Protein AF-A0A7V9HQ40-F1 (afdb_monomer_lite)

Foldseek 3Di:
DDDDDDDDDDDDDDDDDDPPVLFVLQQVLVVQLLVCVQVLNLVSNLVQADPVLCVVAPSVRSSCLLVVLCLFQLFDGKDFDDGWADQDDDPNFRWIWTWMWTAHLAPGIDTAIDGFGDDPSGTNDDSQNSDHPRDHPDDGHHDDDDDFDDFDADPVRHTQWDDGLVPIDGDDPSCVACPHWFFDDPVVQVVCSSNVHDHRRIAGDDHVRNVPGDD

pLDDT: mean 88.1, std 14.87, range [34.19, 98.62]

Radius of gyration: 29.0 Å; chains: 1; bounding box: 65×26×122 Å

Sequence (215 aa):
MRAVPLAVLSVGAFTAGVIISGKSDERDAVARFGKAWELGDYAAMYAELTPDSAQDVGMDEFEQAYEGARRISTAQDVQVLGEARGPLEQDGDTVVGLPVTVSTMAFGPVEGEIAVPVADGGIEWRPNLVFPGLSEGQKLERTTEVAKRAPILADDRTPLAEGSAEARTTTGAGGIVTGSLAAPKPAQAKELAAAGYPEGSPTGTSGLELAFNST

Structure (mmCIF, N/CA/C/O backbone):
data_AF-A0A7V9HQ40-F1
#
_entry.id   AF-A0A7V9HQ40-F1
#
loop_
_atom_site.group_PDB
_atom_site.id
_atom_site.type_symbol
_atom_site.label_atom_id
_atom_site.label_alt_id
_atom_site.label_comp_id
_atom_site.label_asym_id
_atom_site.label_entity_id
_atom_site.label_seq_id
_atom_site.pdbx_PDB_ins_code
_atom_site.Cartn_x
_atom_site.Cartn_y
_atom_site.Cartn_z
_atom_site.occupancy
_atom_site.B_iso_or_equiv
_atom_site.auth_seq_id
_atom_site.auth_comp_id
_atom_site.auth_asym_id
_atom_site.auth_atom_id
_atom_site.pdbx_PDB_model_num
ATOM 1 N N . MET A 1 1 ? -30.041 -7.179 85.786 1.00 49.44 1 MET A N 1
ATOM 2 C CA . MET A 1 1 ? -30.926 -6.486 84.823 1.00 49.44 1 MET A CA 1
ATOM 3 C C . MET A 1 1 ? -30.600 -5.001 84.809 1.00 49.44 1 MET A C 1
ATOM 5 O O . MET A 1 1 ? -30.994 -4.339 85.756 1.00 49.44 1 MET A O 1
ATOM 9 N N . ARG A 1 2 ? -29.891 -4.500 83.785 1.00 36.38 2 ARG A N 1
ATOM 10 C CA . ARG A 1 2 ? -29.940 -3.108 83.288 1.00 36.38 2 ARG A CA 1
ATOM 11 C C . ARG A 1 2 ? -29.340 -3.036 81.869 1.00 36.38 2 ARG A C 1
ATOM 13 O O . ARG A 1 2 ? -28.247 -3.542 81.665 1.00 36.38 2 ARG A O 1
ATOM 20 N N . ALA A 1 3 ? -30.085 -2.360 80.990 1.00 34.19 3 ALA A N 1
ATOM 21 C CA . ALA A 1 3 ? -29.699 -1.617 79.781 1.00 34.19 3 ALA A CA 1
ATOM 22 C C . ALA A 1 3 ? -29.180 -2.345 78.510 1.00 34.19 3 ALA A C 1
ATOM 24 O O . ALA A 1 3 ? -28.115 -2.943 78.477 1.00 34.19 3 ALA A O 1
ATOM 25 N N . VAL A 1 4 ? -29.964 -2.157 77.442 1.00 46.81 4 VAL A N 1
ATOM 26 C CA . VAL A 1 4 ? -29.676 -2.156 75.984 1.00 46.81 4 VAL A CA 1
ATOM 27 C C . VAL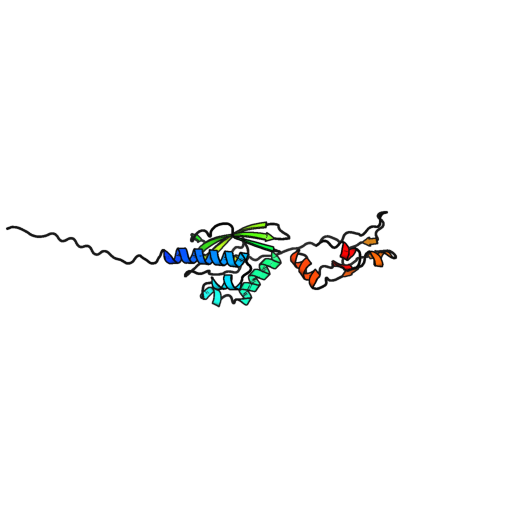 A 1 4 ? -29.577 -0.654 75.568 1.00 46.81 4 VAL A C 1
ATOM 29 O O . VAL A 1 4 ? -30.037 0.144 76.395 1.00 46.81 4 VAL A O 1
ATOM 32 N N . PRO A 1 5 ? -29.119 -0.169 74.376 1.00 54.59 5 PRO A N 1
ATOM 33 C CA . PRO A 1 5 ? -28.508 -0.767 73.159 1.00 54.59 5 PRO A CA 1
ATOM 34 C C . PRO A 1 5 ? -27.226 -0.037 72.662 1.00 54.59 5 PRO A C 1
ATOM 36 O O . PRO A 1 5 ? -26.898 1.046 73.130 1.00 54.59 5 PRO A O 1
ATOM 39 N N . LEU A 1 6 ? -26.596 -0.529 71.585 1.00 40.84 6 LEU A N 1
ATOM 40 C CA . LEU A 1 6 ? -26.234 0.359 70.467 1.00 40.84 6 LEU A CA 1
ATOM 41 C C . LEU A 1 6 ? -26.253 -0.408 69.137 1.00 40.84 6 LEU A C 1
ATOM 43 O O . LEU A 1 6 ? -25.635 -1.460 68.997 1.00 40.84 6 LEU A O 1
ATOM 47 N N . ALA A 1 7 ? -27.012 0.128 68.187 1.00 42.62 7 ALA A N 1
ATOM 48 C CA . ALA A 1 7 ? -27.096 -0.326 66.810 1.00 42.62 7 ALA A CA 1
ATOM 49 C C . ALA A 1 7 ? -25.818 0.034 66.041 1.00 42.62 7 ALA A C 1
ATOM 51 O O . ALA A 1 7 ? -25.274 1.121 66.226 1.00 42.62 7 ALA A O 1
ATOM 52 N N . VAL A 1 8 ? -25.406 -0.831 65.115 1.00 43.56 8 VAL A N 1
ATOM 53 C CA . VAL A 1 8 ? -24.535 -0.442 64.004 1.00 43.56 8 VAL A CA 1
ATOM 54 C C . VAL A 1 8 ? -25.215 -0.870 62.711 1.00 43.56 8 VAL A C 1
ATOM 56 O O . VAL A 1 8 ? -25.365 -2.052 62.411 1.00 43.56 8 VAL A O 1
ATOM 59 N N . LEU A 1 9 ? -25.680 0.148 61.989 1.00 46.91 9 LEU A N 1
ATOM 60 C CA . LEU A 1 9 ? -26.042 0.117 60.580 1.00 46.91 9 LEU A CA 1
ATOM 61 C C . LEU A 1 9 ? -24.843 -0.346 59.750 1.00 46.91 9 LEU A C 1
ATOM 63 O O . LEU A 1 9 ? -23.736 0.161 59.918 1.00 46.91 9 LEU A O 1
ATOM 67 N N . SER A 1 10 ? -25.070 -1.233 58.789 1.00 44.81 10 SER A N 1
ATOM 68 C CA . SER A 1 10 ? -24.174 -1.387 57.642 1.00 44.81 10 SER A CA 1
ATOM 69 C C . SER A 1 10 ? -25.007 -1.686 56.403 1.00 44.81 10 SER A C 1
ATOM 71 O O . SER A 1 10 ? -25.303 -2.829 56.074 1.00 44.81 10 SER A O 1
ATOM 73 N N . VAL A 1 11 ? -25.421 -0.600 55.749 1.00 48.06 11 VAL A N 1
ATOM 74 C CA . VAL A 1 11 ? -25.707 -0.561 54.314 1.00 48.06 11 VAL A CA 1
ATOM 75 C C . VAL A 1 11 ? -24.353 -0.629 53.607 1.00 48.06 11 VAL A C 1
ATOM 77 O O . VAL A 1 11 ? -23.474 0.175 53.908 1.00 48.06 11 VAL A O 1
ATOM 80 N N . GLY A 1 12 ? -24.175 -1.579 52.692 1.00 41.31 12 GLY A N 1
ATOM 81 C CA . GLY A 1 12 ? -22.968 -1.715 51.879 1.00 41.31 12 GLY A CA 1
ATOM 82 C C . GLY A 1 12 ? -23.318 -2.314 50.524 1.00 41.31 12 GLY A C 1
ATOM 83 O O . GLY A 1 12 ? -23.752 -3.458 50.443 1.00 41.31 12 GLY A O 1
ATOM 84 N N . ALA A 1 13 ? -23.195 -1.489 49.489 1.00 53.50 13 ALA A N 1
ATOM 85 C CA . ALA A 1 13 ? -23.537 -1.757 48.101 1.00 53.50 13 ALA A CA 1
ATOM 86 C C . ALA A 1 13 ? -22.712 -2.899 47.483 1.00 53.50 13 ALA A C 1
ATOM 88 O O . ALA A 1 13 ? -21.513 -3.006 47.731 1.00 53.50 13 ALA A O 1
ATOM 89 N N . PHE A 1 14 ? -23.332 -3.680 46.595 1.00 48.56 14 PHE A N 1
ATOM 90 C CA . PHE A 1 14 ? -22.613 -4.518 45.635 1.00 48.56 14 PHE A CA 1
ATOM 91 C C . PHE A 1 14 ? -23.043 -4.141 44.213 1.00 48.56 14 PHE A C 1
ATOM 93 O O . PHE A 1 14 ? -23.861 -4.801 43.583 1.00 48.56 14 PHE A O 1
ATOM 100 N N . THR A 1 15 ? -22.505 -3.025 43.728 1.00 50.00 15 THR A N 1
ATOM 101 C CA . THR A 1 15 ? -22.510 -2.646 42.309 1.00 50.00 15 THR A CA 1
ATOM 102 C C . THR A 1 15 ? -21.110 -2.165 41.951 1.00 50.00 15 THR A C 1
ATOM 104 O O . THR A 1 15 ? -20.833 -0.971 41.974 1.00 50.00 15 THR A O 1
ATOM 107 N N . ALA A 1 16 ? -20.203 -3.103 41.688 1.00 50.78 16 ALA A N 1
ATOM 108 C CA . ALA A 1 16 ? -18.936 -2.837 41.011 1.00 50.78 16 ALA A CA 1
ATOM 109 C C . ALA A 1 16 ? -18.360 -4.168 40.513 1.00 50.78 16 ALA A C 1
ATOM 111 O O . ALA A 1 16 ? -17.676 -4.871 41.250 1.00 50.78 16 ALA A O 1
ATOM 112 N N . GLY A 1 17 ? -18.682 -4.542 39.275 1.00 42.97 17 GLY A N 1
ATOM 113 C CA . GLY A 1 17 ? -18.206 -5.798 38.695 1.00 42.97 17 GLY A CA 1
ATOM 114 C C . GLY A 1 17 ? -18.338 -5.898 37.177 1.00 42.97 17 GLY A C 1
ATOM 115 O O . GLY A 1 17 ? -18.626 -6.985 36.700 1.00 42.97 17 GLY A O 1
ATOM 116 N N . VAL A 1 18 ? -18.183 -4.796 36.425 1.00 47.19 18 VAL A N 1
ATOM 117 C CA . VAL A 1 18 ? -18.265 -4.826 34.941 1.00 47.19 18 VAL A CA 1
ATOM 118 C C . VAL A 1 18 ? -17.096 -4.121 34.225 1.00 47.19 18 VAL A C 1
ATOM 120 O O . VAL A 1 18 ? -16.833 -4.410 33.069 1.00 47.19 18 VAL A O 1
ATOM 123 N N . ILE A 1 19 ? -16.287 -3.285 34.884 1.00 50.78 19 ILE A N 1
ATOM 124 C CA . ILE A 1 19 ? -15.310 -2.429 34.165 1.00 50.78 19 ILE A CA 1
ATOM 125 C C . ILE A 1 19 ? -14.015 -3.170 33.742 1.00 50.78 19 ILE A C 1
ATOM 127 O O . ILE A 1 19 ? -13.205 -2.626 33.000 1.00 50.78 19 ILE A O 1
ATOM 131 N N . ILE A 1 20 ? -13.794 -4.416 34.179 1.00 53.41 20 ILE A N 1
ATOM 132 C CA . ILE A 1 20 ? -12.556 -5.154 33.851 1.00 53.41 20 ILE A CA 1
ATOM 133 C C . ILE A 1 20 ? -12.681 -5.967 32.548 1.00 53.41 20 ILE A C 1
ATOM 135 O O . ILE A 1 20 ? -11.667 -6.135 31.882 1.00 53.41 20 ILE A O 1
ATOM 139 N N . SER A 1 21 ? -13.885 -6.416 32.156 1.00 57.56 21 SER A N 1
ATOM 140 C CA . SER A 1 21 ? -14.059 -7.261 30.955 1.00 57.56 21 SER A CA 1
ATOM 141 C C . SER A 1 21 ? -13.800 -6.491 29.661 1.00 57.56 21 SER A C 1
ATOM 143 O O . SER A 1 21 ? -12.992 -6.936 28.859 1.00 57.56 21 SER A O 1
ATOM 145 N N . GLY A 1 22 ? -14.387 -5.295 29.504 1.00 62.34 22 GLY A N 1
ATOM 146 C CA . GLY A 1 22 ? -14.216 -4.501 28.277 1.00 62.34 22 GLY A CA 1
ATOM 147 C C . GLY A 1 22 ? -12.740 -4.269 27.948 1.00 62.34 22 GLY A C 1
ATOM 148 O O . GLY A 1 22 ? -12.278 -4.635 26.876 1.00 62.34 22 GLY A O 1
ATOM 149 N N . LYS A 1 23 ? -11.949 -3.854 28.949 1.00 67.81 23 LYS A N 1
ATOM 150 C CA . LYS A 1 23 ? -10.515 -3.544 28.786 1.00 67.81 23 LYS A CA 1
ATOM 151 C C . LYS A 1 23 ? -9.652 -4.692 28.278 1.00 67.81 23 LYS A C 1
ATOM 153 O O . LYS A 1 23 ? -8.612 -4.420 27.678 1.00 67.81 23 LYS A O 1
ATOM 158 N N . SER A 1 24 ? -10.001 -5.943 28.580 1.00 76.94 24 SER A N 1
ATOM 159 C CA . SER A 1 24 ? -9.329 -7.099 27.975 1.00 76.94 24 SER A CA 1
ATOM 160 C C . SER A 1 24 ? -9.849 -7.364 26.570 1.00 76.94 24 SER A C 1
ATOM 162 O O . SER A 1 24 ? -9.047 -7.603 25.673 1.00 76.94 24 SER A O 1
ATOM 164 N N . ASP A 1 25 ? -11.158 -7.236 26.372 1.00 87.00 25 ASP A N 1
ATOM 165 C CA . ASP A 1 25 ? -11.823 -7.508 25.101 1.00 87.00 25 ASP A CA 1
ATOM 166 C C . ASP A 1 25 ? -11.333 -6.545 23.997 1.00 87.00 25 ASP A C 1
ATOM 168 O O . ASP A 1 25 ? -11.011 -6.992 22.896 1.00 87.00 25 ASP A O 1
ATOM 172 N N . GLU A 1 26 ? -11.143 -5.256 24.311 1.00 92.38 26 GLU A N 1
ATOM 173 C CA . GLU A 1 26 ? -10.600 -4.259 23.374 1.00 92.38 26 GLU A CA 1
ATOM 174 C C . GLU A 1 26 ? -9.144 -4.547 22.967 1.00 92.38 26 GLU A C 1
ATOM 176 O O . GLU A 1 26 ? -8.781 -4.440 21.793 1.00 92.38 26 GLU A O 1
ATOM 181 N N . ARG A 1 27 ? -8.283 -4.937 23.920 1.00 94.44 27 ARG A N 1
ATOM 182 C CA . ARG A 1 27 ? -6.891 -5.317 23.606 1.00 94.44 27 ARG A CA 1
ATOM 183 C C . ARG A 1 27 ? -6.852 -6.549 22.717 1.00 94.44 27 ARG A C 1
ATOM 185 O O . ARG A 1 27 ? -6.059 -6.599 21.778 1.00 94.44 27 ARG A O 1
ATOM 192 N N . ASP A 1 28 ? -7.692 -7.531 23.025 1.00 94.69 28 ASP A N 1
ATOM 193 C CA . ASP A 1 28 ? -7.760 -8.779 22.282 1.00 94.69 28 ASP A CA 1
ATOM 194 C C . ASP A 1 28 ? -8.284 -8.543 20.858 1.00 94.69 28 ASP A C 1
ATOM 196 O O . ASP A 1 28 ? -7.759 -9.145 19.921 1.00 94.69 28 ASP A O 1
ATOM 200 N N . ALA A 1 29 ? -9.255 -7.641 20.671 1.00 96.50 29 ALA A N 1
ATOM 201 C CA . ALA A 1 29 ? -9.720 -7.217 19.348 1.00 96.50 29 ALA A CA 1
ATOM 202 C C . ALA A 1 29 ? -8.589 -6.587 18.525 1.00 96.50 29 ALA A C 1
ATOM 204 O O . ALA A 1 29 ? -8.335 -7.004 17.395 1.00 96.50 29 ALA A O 1
ATOM 205 N N . VAL A 1 30 ? -7.821 -5.662 19.110 1.00 98.00 30 VAL A N 1
ATOM 206 C CA . VAL A 1 30 ? -6.675 -5.037 18.426 1.00 98.00 30 VAL A CA 1
ATOM 207 C C . VAL A 1 30 ? -5.556 -6.036 18.129 1.00 98.00 30 VAL A C 1
ATOM 209 O O . VAL A 1 30 ? -4.940 -5.974 17.064 1.00 98.00 30 VAL A O 1
ATOM 212 N N . ALA A 1 31 ? -5.314 -7.003 19.014 1.00 96.88 31 ALA A N 1
ATOM 213 C CA . ALA A 1 31 ? -4.358 -8.075 18.760 1.00 96.88 31 ALA A CA 1
ATOM 214 C C . ALA A 1 31 ? -4.796 -8.977 17.589 1.00 96.88 31 ALA A C 1
ATOM 216 O O . ALA A 1 31 ? -3.977 -9.299 16.723 1.00 96.88 31 ALA A O 1
ATOM 217 N N . ARG A 1 32 ? -6.081 -9.359 17.521 1.00 97.88 32 ARG A N 1
ATOM 218 C CA . ARG A 1 32 ? -6.635 -10.137 16.397 1.00 97.88 32 ARG A CA 1
ATOM 219 C C . ARG A 1 32 ? -6.613 -9.348 15.094 1.00 97.88 32 ARG A C 1
ATOM 221 O O . ARG A 1 32 ? -6.192 -9.895 14.078 1.00 97.88 32 ARG A O 1
ATOM 228 N N . PHE A 1 33 ? -6.964 -8.066 15.142 1.00 98.44 33 PHE A N 1
ATOM 229 C CA . PHE A 1 33 ? -6.884 -7.155 14.006 1.00 98.44 33 PHE A CA 1
ATOM 230 C C . PHE A 1 33 ? -5.462 -7.062 13.457 1.00 98.44 33 PHE A C 1
ATOM 232 O O . PHE A 1 33 ? -5.239 -7.264 12.266 1.00 98.44 33 PHE A O 1
ATOM 239 N N . GLY A 1 34 ? -4.481 -6.826 14.333 1.00 98.00 34 GLY A N 1
ATOM 240 C CA . GLY A 1 34 ? -3.075 -6.798 13.954 1.00 98.00 34 GLY A CA 1
ATOM 241 C C . GLY A 1 34 ? -2.637 -8.117 13.320 1.00 98.00 34 GLY A C 1
ATOM 242 O O . GLY A 1 34 ? -2.008 -8.111 12.265 1.00 98.00 34 GLY A O 1
ATOM 243 N N . LYS A 1 35 ? -3.029 -9.256 13.904 1.00 97.75 35 LYS A N 1
ATOM 244 C CA . LYS A 1 35 ? -2.685 -10.573 13.358 1.00 97.75 35 LYS A CA 1
ATOM 245 C C . LYS A 1 35 ? -3.310 -10.829 11.986 1.00 97.75 35 LYS A C 1
ATOM 247 O O . LYS A 1 35 ? -2.652 -11.383 11.108 1.00 97.75 35 LYS A O 1
ATOM 252 N N . ALA A 1 36 ? -4.564 -10.436 11.798 1.00 98.38 36 ALA A N 1
ATOM 253 C CA . ALA A 1 36 ? -5.235 -10.510 10.509 1.00 98.38 36 ALA A CA 1
ATOM 254 C C . ALA A 1 36 ? -4.543 -9.612 9.472 1.00 98.38 36 ALA A C 1
ATOM 256 O O . ALA A 1 36 ? -4.351 -10.031 8.331 1.00 98.38 36 ALA A O 1
ATOM 257 N N . TRP A 1 37 ? -4.068 -8.433 9.884 1.00 98.00 37 TRP A N 1
ATOM 258 C CA . TRP A 1 37 ? -3.329 -7.528 9.011 1.00 98.00 37 TRP A CA 1
ATOM 259 C C . TRP A 1 37 ? -1.989 -8.101 8.541 1.00 98.00 37 TRP A C 1
ATOM 261 O O . TRP A 1 37 ? -1.696 -8.024 7.349 1.00 98.00 37 TRP A O 1
ATOM 271 N N . GLU A 1 38 ? -1.222 -8.758 9.421 1.00 97.31 38 GLU A N 1
ATOM 272 C CA . GLU A 1 38 ? -0.001 -9.489 9.022 1.00 97.31 38 GLU A CA 1
ATOM 273 C C . GLU A 1 38 ? -0.283 -10.550 7.947 1.00 97.31 38 GLU A C 1
ATOM 275 O O . GLU A 1 38 ? 0.549 -10.822 7.086 1.00 97.31 38 GLU A O 1
ATOM 280 N N . LEU A 1 39 ? -1.461 -11.176 8.000 1.00 97.31 39 LEU A N 1
ATOM 281 C CA . LEU A 1 39 ? -1.873 -12.224 7.067 1.00 97.31 39 LEU A CA 1
ATOM 282 C C . LEU A 1 39 ? -2.518 -11.673 5.785 1.00 97.31 39 LEU A C 1
ATOM 284 O O . LEU A 1 39 ? -2.799 -12.452 4.873 1.00 97.31 39 LEU A O 1
ATOM 288 N N . GLY A 1 40 ? -2.763 -10.361 5.707 1.00 97.19 40 GLY A N 1
ATOM 289 C CA . GLY A 1 40 ? -3.533 -9.742 4.626 1.00 97.19 40 GLY A CA 1
ATOM 290 C C . GLY A 1 40 ? -5.010 -10.157 4.608 1.00 97.19 40 GLY A C 1
ATOM 291 O O . GLY A 1 40 ? -5.641 -10.115 3.555 1.00 97.19 40 GLY A O 1
ATOM 292 N N . ASP A 1 41 ? -5.561 -10.590 5.744 1.00 98.38 41 ASP A N 1
ATOM 293 C CA . ASP A 1 41 ? -6.955 -11.024 5.866 1.00 98.38 41 ASP A CA 1
ATOM 294 C C . ASP A 1 41 ? -7.857 -9.839 6.239 1.00 98.38 41 ASP A C 1
ATOM 296 O O . ASP A 1 41 ? -8.209 -9.625 7.401 1.00 98.38 41 ASP A O 1
ATOM 300 N N . TYR A 1 42 ? -8.224 -9.039 5.234 1.00 98.31 42 TYR A N 1
ATOM 301 C CA . TYR A 1 42 ? -9.060 -7.852 5.436 1.00 98.31 42 TYR A CA 1
ATOM 302 C C . TYR A 1 42 ? -10.454 -8.183 5.971 1.00 98.31 42 TYR A C 1
ATOM 304 O O . TYR A 1 42 ? -11.024 -7.378 6.702 1.00 98.31 42 TYR A O 1
ATOM 312 N N . ALA A 1 43 ? -10.995 -9.364 5.663 1.00 98.44 43 ALA A N 1
ATOM 313 C CA . ALA A 1 43 ? -12.293 -9.784 6.179 1.00 98.44 43 ALA A CA 1
ATOM 314 C C . ALA A 1 43 ? -12.223 -10.062 7.687 1.00 98.44 43 ALA A C 1
ATOM 316 O O . ALA A 1 43 ? -13.111 -9.646 8.431 1.00 98.44 43 ALA A O 1
ATOM 317 N N . ALA A 1 44 ? -11.153 -10.717 8.150 1.00 98.56 44 ALA A N 1
ATOM 318 C CA . ALA A 1 44 ? -10.914 -10.915 9.575 1.00 98.56 44 ALA A CA 1
ATOM 319 C C . ALA A 1 44 ? -10.609 -9.596 10.299 1.00 98.56 44 ALA A C 1
ATOM 321 O O . ALA A 1 44 ? -11.099 -9.400 11.404 1.00 98.56 44 ALA A O 1
ATOM 322 N N . MET A 1 45 ? -9.874 -8.666 9.678 1.00 98.62 45 MET A N 1
ATOM 323 C CA . MET A 1 45 ? -9.688 -7.319 10.239 1.00 98.62 45 MET A CA 1
ATOM 324 C C . MET A 1 45 ? -11.027 -6.588 10.399 1.00 98.62 45 MET A C 1
ATOM 326 O O . MET A 1 45 ? -11.310 -6.032 11.456 1.00 98.62 45 MET A O 1
ATOM 330 N N . TYR A 1 46 ? -11.866 -6.618 9.362 1.00 98.56 46 TYR A N 1
ATOM 331 C CA . TYR A 1 46 ? -13.170 -5.963 9.358 1.00 98.56 46 TYR A CA 1
ATOM 332 C C . TYR A 1 46 ? -14.130 -6.542 10.411 1.00 98.56 46 TYR A C 1
ATOM 334 O O . TYR A 1 46 ? -14.960 -5.829 10.968 1.00 98.56 46 TYR A O 1
ATOM 342 N N . ALA A 1 47 ? -14.000 -7.831 10.731 1.00 98.19 47 ALA A N 1
ATOM 343 C CA . ALA A 1 47 ? -14.802 -8.482 11.764 1.00 98.19 47 ALA A CA 1
ATOM 344 C C . ALA A 1 47 ? -14.501 -7.992 13.195 1.00 98.19 47 ALA A C 1
ATOM 346 O O . ALA A 1 47 ? -15.313 -8.228 14.087 1.00 98.19 47 ALA A O 1
ATOM 347 N N . GLU A 1 48 ? -13.368 -7.318 13.419 1.00 98.44 48 GLU A N 1
ATOM 348 C CA . GLU A 1 48 ? -12.994 -6.740 14.719 1.00 98.44 48 GLU A CA 1
ATOM 349 C C . GLU A 1 48 ? -13.504 -5.298 14.905 1.00 98.44 48 GLU A C 1
ATOM 351 O O . GLU A 1 48 ? -13.275 -4.686 15.953 1.00 98.44 48 GLU A O 1
ATOM 356 N N . LEU A 1 49 ? -14.179 -4.728 13.900 1.00 98.38 49 LEU A N 1
ATOM 357 C CA . LEU A 1 49 ? -14.751 -3.386 13.991 1.00 98.38 49 LEU A CA 1
ATOM 358 C C . LEU A 1 49 ? -15.998 -3.360 14.878 1.00 98.38 49 LEU A C 1
ATOM 360 O O . LEU A 1 49 ? -16.734 -4.343 14.993 1.00 98.38 49 LEU A O 1
ATOM 364 N N . THR A 1 50 ? -16.277 -2.199 15.468 1.00 97.50 50 THR A N 1
ATOM 365 C CA . THR A 1 50 ? -17.579 -1.959 16.098 1.00 97.50 50 THR A CA 1
ATOM 366 C C . THR A 1 50 ? -18.699 -1.979 15.047 1.00 97.50 50 THR A C 1
ATOM 368 O O . THR A 1 50 ? -18.456 -1.666 13.876 1.00 97.50 50 THR A O 1
ATOM 371 N N . PRO A 1 51 ? -19.950 -2.308 15.429 1.00 96.38 51 PRO A N 1
ATOM 372 C CA . PRO A 1 51 ? -21.082 -2.261 14.503 1.00 96.38 51 PRO A CA 1
ATOM 373 C C . PRO A 1 51 ? -21.272 -0.893 13.845 1.00 96.38 51 PRO A C 1
ATOM 375 O O . PRO A 1 51 ? -21.596 -0.840 12.662 1.00 96.38 51 PRO A O 1
ATOM 378 N N . ASP A 1 52 ? -21.050 0.188 14.594 1.00 96.56 52 ASP A N 1
ATOM 379 C CA . ASP A 1 52 ? -21.171 1.558 14.092 1.00 96.56 52 ASP A CA 1
ATOM 380 C C . ASP A 1 52 ? -20.073 1.851 13.061 1.00 96.56 52 ASP A C 1
ATOM 382 O O . ASP A 1 52 ? -20.369 2.291 11.952 1.00 96.56 52 ASP A O 1
ATOM 386 N N . SER A 1 53 ? -18.820 1.481 13.352 1.00 97.12 53 SER A N 1
ATOM 387 C CA . SER A 1 53 ? -17.720 1.639 12.397 1.00 97.12 53 SER A CA 1
ATOM 388 C C . SER A 1 53 ? -17.941 0.817 11.121 1.00 97.12 53 SER A C 1
ATOM 390 O O . SER A 1 53 ? -17.757 1.333 10.024 1.00 97.12 53 SER A O 1
ATOM 392 N N . ALA A 1 54 ? -18.419 -0.426 11.231 1.00 96.44 54 ALA A N 1
ATOM 393 C CA . ALA A 1 54 ? -18.752 -1.257 10.072 1.00 96.44 54 ALA A CA 1
ATOM 394 C C . ALA A 1 54 ? -19.958 -0.729 9.262 1.00 96.44 54 ALA A C 1
ATOM 396 O O . ALA A 1 54 ? -20.093 -1.027 8.075 1.00 96.44 54 ALA A O 1
ATOM 397 N N . GLN A 1 55 ? -20.860 0.043 9.872 1.00 95.62 55 GLN A N 1
ATOM 398 C CA . GLN A 1 55 ? -21.929 0.726 9.135 1.00 95.62 55 GLN A CA 1
ATOM 399 C C . GLN A 1 55 ? -21.411 1.955 8.387 1.00 95.62 55 GLN A C 1
ATOM 401 O O . GLN A 1 55 ? -21.855 2.203 7.264 1.00 95.62 55 GLN A O 1
ATOM 406 N N . ASP A 1 56 ? -20.481 2.691 8.994 1.00 96.38 56 ASP A N 1
ATOM 407 C CA . ASP A 1 56 ? -19.897 3.902 8.419 1.00 96.38 56 ASP A CA 1
ATOM 408 C C . ASP A 1 56 ? -18.923 3.593 7.277 1.00 96.38 56 ASP A C 1
ATOM 410 O O . ASP A 1 56 ? -18.966 4.255 6.239 1.00 96.38 56 ASP A O 1
ATOM 414 N N . VAL A 1 57 ? -18.076 2.569 7.437 1.00 96.56 57 VAL A N 1
ATOM 415 C CA . VAL A 1 57 ? -17.181 2.073 6.388 1.00 96.56 57 VAL A CA 1
ATOM 416 C C . VAL A 1 57 ? -17.623 0.685 5.932 1.00 96.56 57 VAL A C 1
ATOM 418 O O . VAL A 1 57 ? -17.541 -0.308 6.654 1.00 96.56 57 VAL A O 1
ATOM 421 N N . GLY A 1 58 ? -18.084 0.587 4.687 1.00 97.06 58 GLY A N 1
ATOM 422 C CA . GLY A 1 58 ? -18.378 -0.710 4.079 1.00 97.06 58 GLY A CA 1
ATOM 423 C C . GLY A 1 58 ? -17.105 -1.535 3.853 1.00 97.06 58 GLY A C 1
ATOM 424 O O . GLY A 1 58 ? -16.032 -0.978 3.621 1.00 97.06 58 GLY A O 1
ATOM 425 N N . MET A 1 59 ? -17.230 -2.866 3.848 1.00 97.62 59 MET A N 1
ATOM 426 C CA . MET A 1 59 ? -16.112 -3.802 3.619 1.00 97.62 59 MET A CA 1
ATOM 427 C C . MET A 1 59 ? -15.260 -3.444 2.386 1.00 97.62 59 MET A C 1
ATOM 429 O O . MET A 1 59 ? -14.035 -3.386 2.476 1.00 97.62 59 MET A O 1
ATOM 433 N N . ASP A 1 60 ? -15.898 -3.144 1.250 1.00 97.94 60 ASP A N 1
ATOM 434 C CA . ASP A 1 60 ? -15.186 -2.808 0.009 1.00 97.94 60 ASP A CA 1
ATOM 435 C C . ASP A 1 60 ? -14.353 -1.522 0.140 1.00 97.94 60 ASP A C 1
ATOM 437 O O . ASP A 1 60 ? -13.287 -1.411 -0.466 1.00 97.94 60 ASP A O 1
ATOM 441 N N . GLU A 1 61 ? -14.835 -0.532 0.896 1.00 97.94 61 GLU A N 1
ATOM 442 C CA . GLU A 1 61 ? -14.122 0.729 1.130 1.00 97.94 61 GLU A CA 1
ATOM 443 C C . GLU A 1 61 ? -12.952 0.525 2.096 1.00 97.94 61 GLU A C 1
ATOM 445 O O . GLU A 1 61 ? -11.850 1.014 1.841 1.00 97.94 61 GLU A O 1
ATOM 450 N N . PHE A 1 62 ? -13.167 -0.260 3.153 1.00 98.62 62 PHE A N 1
ATOM 451 C CA . PHE A 1 62 ? -12.130 -0.658 4.098 1.00 98.62 62 PHE A CA 1
ATOM 452 C C . PHE A 1 62 ? -10.965 -1.363 3.387 1.00 98.62 62 PHE A C 1
ATOM 454 O O . PHE A 1 62 ? -9.810 -0.953 3.518 1.00 98.62 62 PHE A O 1
ATOM 461 N N . GLU A 1 63 ? -11.258 -2.381 2.573 1.00 98.56 63 GLU A N 1
ATOM 462 C CA . GLU A 1 63 ? -10.246 -3.116 1.808 1.00 98.56 63 GLU A CA 1
ATOM 463 C C . GLU A 1 63 ? -9.500 -2.197 0.828 1.00 98.56 63 GLU A C 1
ATOM 465 O O . GLU A 1 63 ? -8.266 -2.196 0.778 1.00 98.56 63 GLU A O 1
ATOM 470 N N . GLN A 1 64 ? -10.223 -1.339 0.102 1.00 97.94 64 GLN A N 1
ATOM 471 C CA . GLN A 1 64 ? -9.612 -0.367 -0.808 1.00 97.94 64 GLN A CA 1
ATOM 472 C C . GLN A 1 64 ? -8.695 0.629 -0.091 1.00 97.94 64 GLN A C 1
ATOM 474 O O . GLN A 1 64 ? -7.687 1.047 -0.671 1.00 97.94 64 GLN A O 1
ATOM 479 N N . ALA A 1 65 ? -9.005 1.007 1.151 1.00 98.00 65 ALA A N 1
ATOM 480 C CA . ALA A 1 65 ? -8.158 1.890 1.944 1.00 98.00 65 ALA A CA 1
ATOM 481 C C . ALA A 1 65 ? -6.803 1.229 2.258 1.00 98.00 65 ALA A C 1
ATOM 483 O O . ALA A 1 65 ? -5.753 1.845 2.042 1.00 98.00 65 ALA A O 1
ATOM 484 N N . TYR A 1 66 ? -6.805 -0.043 2.674 1.00 98.06 66 TYR A N 1
ATOM 485 C CA . TYR A 1 66 ? -5.576 -0.799 2.941 1.00 98.06 66 TYR A CA 1
ATOM 486 C C . TYR A 1 66 ? -4.782 -1.117 1.668 1.00 98.06 66 TYR A C 1
ATOM 488 O O . TYR A 1 66 ? -3.570 -0.893 1.637 1.00 98.06 66 TYR A O 1
ATOM 496 N N . GLU A 1 67 ? -5.431 -1.561 0.589 1.00 96.56 67 GLU A N 1
ATOM 497 C CA . GLU A 1 67 ? -4.761 -1.809 -0.698 1.00 96.56 67 GLU A CA 1
ATOM 498 C C . GLU A 1 67 ? -4.209 -0.515 -1.317 1.00 96.56 67 GLU A C 1
ATOM 500 O O . GLU A 1 67 ? -3.109 -0.476 -1.882 1.00 96.56 67 GLU A O 1
ATOM 505 N N . GLY A 1 68 ? -4.934 0.595 -1.160 1.00 96.06 68 GLY A N 1
ATOM 506 C CA . GLY A 1 68 ? -4.477 1.925 -1.538 1.00 96.06 68 GLY A CA 1
ATOM 507 C C . GLY A 1 68 ? -3.208 2.324 -0.789 1.00 96.06 68 GLY A C 1
ATOM 508 O O . GLY A 1 68 ? -2.216 2.702 -1.422 1.00 96.06 68 GLY A O 1
ATOM 509 N N . ALA A 1 69 ? -3.209 2.184 0.538 1.00 97.00 69 ALA A N 1
ATOM 510 C CA . ALA A 1 69 ? -2.044 2.449 1.373 1.00 97.00 69 ALA A CA 1
ATOM 511 C C . ALA A 1 69 ? -0.862 1.542 1.012 1.00 97.00 69 ALA A C 1
ATOM 513 O O . ALA A 1 69 ? 0.262 2.031 0.862 1.00 97.00 69 ALA A O 1
ATOM 514 N N . ARG A 1 70 ? -1.108 0.247 0.777 1.00 95.38 70 ARG A N 1
ATOM 515 C CA . ARG A 1 70 ? -0.095 -0.732 0.361 1.00 95.38 70 ARG A CA 1
ATOM 516 C C . ARG A 1 70 ? 0.563 -0.342 -0.959 1.00 95.38 70 ARG A C 1
ATOM 518 O O . ARG A 1 70 ? 1.789 -0.326 -1.065 1.00 95.38 70 ARG A O 1
ATOM 525 N N . ARG A 1 71 ? -0.232 0.057 -1.954 1.00 93.06 71 ARG A N 1
ATOM 526 C CA . ARG A 1 71 ? 0.263 0.509 -3.262 1.00 93.06 71 ARG A CA 1
ATOM 527 C C . ARG A 1 71 ? 1.046 1.818 -3.173 1.00 93.06 71 ARG A C 1
ATOM 529 O O . ARG A 1 71 ? 2.092 1.928 -3.812 1.00 93.06 71 ARG A O 1
ATOM 536 N N . ILE A 1 72 ? 0.561 2.806 -2.414 1.00 94.69 72 ILE A N 1
ATOM 537 C CA . ILE A 1 72 ? 1.240 4.105 -2.263 1.00 94.69 72 ILE A CA 1
ATOM 538 C C . ILE A 1 72 ? 2.578 3.920 -1.541 1.00 94.69 72 ILE A C 1
ATOM 540 O O . ILE A 1 72 ? 3.607 4.368 -2.044 1.00 94.69 72 ILE A O 1
ATOM 544 N N . SER A 1 73 ? 2.579 3.199 -0.419 1.00 95.25 73 SER A N 1
ATOM 545 C CA . SER A 1 73 ? 3.778 2.946 0.388 1.00 95.25 73 SER A CA 1
ATOM 546 C C . SER A 1 73 ? 4.728 1.909 -0.211 1.00 95.25 73 SER A C 1
ATOM 548 O O . SER A 1 73 ? 5.842 1.774 0.275 1.00 95.25 73 SER A O 1
ATOM 550 N N . THR A 1 74 ? 4.334 1.180 -1.262 1.00 94.50 74 THR A N 1
ATOM 551 C CA . THR A 1 74 ? 5.064 0.002 -1.781 1.00 94.50 74 THR A CA 1
ATOM 552 C C . THR A 1 74 ? 5.267 -1.090 -0.724 1.00 94.50 74 THR A C 1
ATOM 554 O O . THR A 1 74 ? 6.279 -1.796 -0.730 1.00 94.50 74 THR A O 1
ATOM 557 N N . ALA A 1 75 ? 4.324 -1.212 0.214 1.00 95.81 75 ALA A N 1
ATOM 558 C CA . ALA A 1 75 ? 4.398 -2.198 1.279 1.00 95.81 75 ALA A CA 1
ATOM 559 C C . ALA A 1 75 ? 4.344 -3.626 0.719 1.00 95.81 75 ALA A C 1
ATOM 561 O O . ALA A 1 75 ? 3.507 -3.973 -0.119 1.00 95.81 75 ALA A O 1
ATOM 562 N N . GLN A 1 76 ? 5.260 -4.456 1.201 1.00 94.31 76 GLN A N 1
ATOM 563 C CA . GLN A 1 76 ? 5.381 -5.863 0.842 1.00 94.31 76 GLN A CA 1
ATOM 564 C C . GLN A 1 76 ? 4.765 -6.754 1.913 1.00 94.31 76 GLN A C 1
ATOM 566 O O . GLN A 1 76 ? 4.036 -7.682 1.564 1.00 94.31 76 GLN A O 1
ATOM 571 N N . ASP A 1 77 ? 5.037 -6.426 3.176 1.00 95.12 77 ASP A N 1
ATOM 572 C CA . ASP A 1 77 ? 4.699 -7.208 4.362 1.00 95.12 77 ASP A CA 1
ATOM 573 C C . ASP A 1 77 ? 4.461 -6.281 5.564 1.00 95.12 77 ASP A C 1
ATOM 575 O O . ASP A 1 77 ? 5.023 -5.178 5.625 1.00 95.12 77 ASP A O 1
ATOM 579 N N . VAL A 1 78 ? 3.637 -6.737 6.508 1.00 97.75 78 VAL A N 1
ATOM 580 C CA . VAL A 1 78 ? 3.353 -6.058 7.778 1.00 97.75 78 VAL A CA 1
ATOM 581 C C . VAL A 1 78 ? 3.628 -7.029 8.916 1.00 97.75 78 VAL A C 1
ATOM 583 O O . VAL A 1 78 ? 3.177 -8.169 8.883 1.00 97.75 78 VAL A O 1
ATOM 586 N N . GLN A 1 79 ? 4.339 -6.559 9.937 1.00 97.69 79 GLN A N 1
ATOM 587 C CA . GLN A 1 79 ? 4.644 -7.322 11.144 1.00 97.69 79 GLN A CA 1
ATOM 588 C C . GLN A 1 79 ? 4.178 -6.541 12.361 1.00 97.69 79 GLN A C 1
ATOM 590 O O . GLN A 1 79 ? 4.514 -5.368 12.509 1.00 97.69 79 GLN A O 1
ATOM 595 N N . VAL A 1 80 ? 3.433 -7.189 13.244 1.00 95.00 80 VAL A N 1
ATOM 596 C CA . VAL A 1 80 ? 3.059 -6.669 14.554 1.00 95.00 80 VAL A CA 1
ATOM 597 C C . VAL A 1 80 ? 4.182 -6.998 15.528 1.00 95.00 80 VAL A C 1
ATOM 599 O O . VAL A 1 80 ? 4.575 -8.151 15.710 1.00 95.00 80 VAL A O 1
ATOM 602 N N . LEU A 1 81 ? 4.722 -5.966 16.169 1.00 87.50 81 LEU A N 1
ATOM 603 C CA . LEU A 1 81 ? 5.814 -6.104 17.118 1.00 87.50 81 LEU A CA 1
ATOM 604 C C . LEU A 1 81 ? 5.280 -6.171 18.548 1.00 87.50 81 LEU A C 1
ATOM 606 O O . LEU A 1 81 ? 4.802 -5.183 19.099 1.00 87.50 81 LEU A O 1
ATOM 610 N N . GLY A 1 82 ? 5.459 -7.318 19.198 1.00 86.56 82 GLY A N 1
ATOM 611 C CA . GLY A 1 82 ? 5.093 -7.486 20.603 1.00 86.56 82 GLY A CA 1
ATOM 612 C C . GLY A 1 82 ? 3.583 -7.433 20.849 1.00 86.56 82 GLY A C 1
ATOM 613 O O . GLY A 1 82 ? 2.780 -7.721 19.966 1.00 86.56 82 GLY A O 1
ATOM 614 N N . GLU A 1 83 ? 3.204 -7.126 22.087 1.00 88.06 83 GLU A N 1
ATOM 6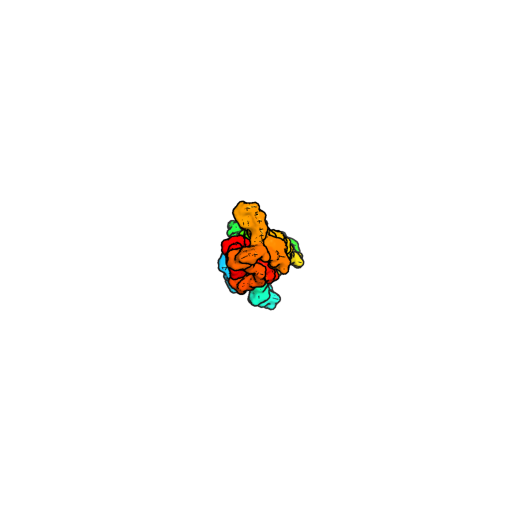15 C CA . GLU A 1 83 ? 1.803 -7.106 22.517 1.00 88.06 83 GLU A CA 1
ATOM 616 C C . GLU A 1 83 ? 1.167 -5.723 22.321 1.00 88.06 83 GLU A C 1
ATOM 618 O O . GLU A 1 83 ? 1.833 -4.689 22.446 1.00 88.06 83 GLU A O 1
ATOM 623 N N . ALA A 1 84 ? -0.145 -5.715 22.074 1.00 90.88 84 ALA A N 1
ATOM 624 C CA . ALA A 1 84 ? -0.954 -4.503 22.067 1.00 90.88 84 ALA A CA 1
ATOM 625 C C . ALA A 1 84 ? -0.883 -3.793 23.437 1.00 90.88 84 ALA A C 1
ATOM 627 O O . ALA A 1 84 ? -0.946 -4.432 24.493 1.00 90.88 84 ALA A O 1
ATOM 628 N N . ARG A 1 85 ? -0.727 -2.464 23.436 1.00 91.06 85 ARG A N 1
ATOM 629 C CA . ARG A 1 85 ? -0.466 -1.653 24.642 1.00 91.06 85 ARG A CA 1
ATOM 630 C C . ARG A 1 85 ? -1.631 -0.722 24.959 1.00 91.06 85 ARG A C 1
ATOM 632 O O . ARG A 1 85 ? -2.301 -0.240 24.065 1.00 91.06 85 ARG A O 1
ATOM 639 N N . GLY A 1 86 ? -1.859 -0.406 26.231 1.00 88.94 86 GLY A N 1
ATOM 640 C CA . GLY A 1 86 ? -3.102 0.270 26.641 1.00 88.94 86 GLY A CA 1
ATOM 641 C C . GLY A 1 86 ? -4.236 -0.735 26.862 1.00 88.94 86 GLY A C 1
ATOM 642 O O . GLY A 1 86 ? -3.917 -1.911 26.911 1.00 88.94 86 GLY A O 1
ATOM 643 N N . PRO A 1 87 ? -5.502 -0.340 27.092 1.00 89.31 87 PRO A N 1
ATOM 644 C CA . PRO A 1 87 ? -6.042 0.942 26.671 1.00 89.31 87 PRO A CA 1
ATOM 645 C C . PRO A 1 87 ? -5.502 2.125 27.477 1.00 89.31 87 PRO A C 1
ATOM 647 O O . PRO A 1 87 ? -5.199 1.991 28.668 1.00 89.31 87 PRO A O 1
ATOM 650 N N . LEU A 1 88 ? -5.362 3.262 26.803 1.00 91.38 88 LEU A N 1
ATOM 651 C CA . LEU A 1 88 ? -4.972 4.564 27.338 1.00 91.38 88 LEU A CA 1
ATOM 652 C C . LEU A 1 88 ? -5.939 5.619 26.796 1.00 91.38 88 LEU A C 1
ATOM 654 O O . LEU A 1 88 ? -6.466 5.459 25.705 1.00 91.38 88 LEU A O 1
ATOM 658 N N . GLU A 1 89 ? -6.147 6.701 27.535 1.00 92.88 89 GLU A N 1
ATOM 659 C CA . GLU A 1 89 ? -6.905 7.848 27.027 1.00 92.88 89 GLU A CA 1
ATOM 660 C C . GLU A 1 89 ? -5.969 8.746 26.212 1.00 92.88 89 GLU A C 1
ATOM 662 O O . GLU A 1 89 ? -4.930 9.177 26.725 1.00 92.88 89 GLU A O 1
ATOM 667 N N . GLN A 1 90 ? -6.329 9.041 24.966 1.00 89.25 90 GLN A N 1
ATOM 668 C CA . GLN A 1 90 ? -5.570 9.906 24.069 1.00 89.25 90 GLN A CA 1
ATOM 669 C C . GLN A 1 90 ? -6.525 10.740 23.212 1.00 89.25 90 GLN A C 1
ATOM 671 O O . GLN A 1 90 ? -7.413 10.200 22.570 1.00 89.25 90 GLN A O 1
ATOM 676 N N . ASP A 1 91 ? -6.344 12.063 23.211 1.00 87.00 91 ASP A N 1
ATOM 677 C CA . ASP A 1 91 ? -7.121 13.011 22.391 1.00 87.00 91 ASP A CA 1
ATOM 678 C C . ASP A 1 91 ? -8.658 12.910 22.534 1.00 87.00 91 ASP A C 1
ATOM 680 O O . ASP A 1 91 ? -9.404 13.397 21.691 1.00 87.00 91 ASP A O 1
ATOM 684 N N . GLY A 1 92 ? -9.133 12.362 23.660 1.00 89.00 92 GLY A N 1
ATOM 685 C CA . GLY A 1 92 ? -10.557 12.159 23.948 1.00 89.00 92 GLY A CA 1
ATOM 686 C C . GLY A 1 92 ? -11.082 10.762 23.607 1.00 89.00 92 GLY A C 1
ATOM 687 O O . GLY A 1 92 ? -12.227 10.476 23.943 1.00 89.00 92 GLY A O 1
ATOM 688 N N . ASP A 1 93 ? -10.242 9.909 23.020 1.00 91.94 93 ASP A N 1
ATOM 689 C CA . ASP A 1 93 ? -10.544 8.523 22.681 1.00 91.94 93 ASP A CA 1
ATOM 690 C C . ASP A 1 93 ? -9.859 7.555 23.661 1.00 91.94 93 ASP A C 1
ATOM 692 O O . ASP A 1 93 ? -8.751 7.803 24.155 1.00 91.94 93 ASP A O 1
ATOM 696 N N . THR A 1 94 ? -10.478 6.398 23.895 1.00 95.31 94 THR A N 1
ATOM 697 C CA . THR A 1 94 ? -9.785 5.241 24.467 1.00 95.31 94 THR A CA 1
ATOM 698 C C . THR A 1 94 ? -9.048 4.525 23.334 1.00 95.31 94 THR A C 1
ATOM 700 O O . THR A 1 94 ? -9.666 4.071 22.375 1.00 95.31 94 THR A O 1
ATOM 703 N N . VAL A 1 95 ? -7.722 4.409 23.428 1.00 96.00 95 VAL A N 1
ATOM 704 C CA . VAL A 1 95 ? -6.878 3.832 22.372 1.00 96.00 95 VAL A CA 1
ATOM 705 C C . VAL A 1 95 ? -6.043 2.660 22.865 1.00 96.00 95 VAL A C 1
ATOM 707 O O . VAL A 1 95 ? -5.545 2.652 23.994 1.00 96.00 95 VAL A O 1
ATOM 710 N N . VAL A 1 96 ? -5.821 1.688 21.985 1.00 97.31 96 VAL A N 1
ATOM 711 C CA . VAL A 1 96 ? -4.849 0.607 22.160 1.00 97.31 96 VAL A CA 1
ATOM 712 C C . VAL A 1 96 ? -3.740 0.780 21.121 1.00 97.31 96 VAL A C 1
ATOM 714 O O . VAL A 1 96 ? -3.988 0.833 19.921 1.00 97.31 96 VAL A O 1
ATOM 717 N N . GLY A 1 97 ? -2.497 0.881 21.581 1.00 96.69 97 GLY A N 1
ATOM 718 C CA . GLY A 1 97 ? -1.315 0.977 20.735 1.00 96.69 97 GLY A CA 1
ATOM 719 C C . GLY A 1 97 ? -0.982 -0.366 20.088 1.00 96.69 97 GLY A C 1
ATOM 720 O O . GLY A 1 97 ? -0.714 -1.344 20.790 1.00 96.69 97 GLY A O 1
ATOM 721 N N . LEU A 1 98 ? -0.955 -0.399 18.758 1.00 97.44 98 LEU A N 1
ATOM 722 C CA . LEU A 1 98 ? -0.538 -1.533 17.940 1.00 97.44 98 LEU A CA 1
ATOM 723 C C . LEU A 1 98 ? 0.840 -1.232 17.323 1.00 97.44 98 LEU A C 1
ATOM 725 O O . LEU A 1 98 ? 0.926 -0.433 16.385 1.00 97.44 98 LEU A O 1
ATOM 729 N N . PRO A 1 99 ? 1.933 -1.821 17.835 1.00 96.88 99 PRO A N 1
ATOM 730 C CA . PRO A 1 99 ? 3.266 -1.588 17.295 1.00 96.88 99 PRO A CA 1
ATOM 731 C C . PRO A 1 99 ? 3.435 -2.399 16.010 1.00 96.88 99 PRO A C 1
ATOM 733 O O . PRO A 1 99 ? 3.193 -3.604 16.016 1.00 96.88 99 PRO A O 1
ATOM 736 N N . VAL A 1 100 ? 3.861 -1.767 14.918 1.00 97.56 100 VAL A N 1
ATOM 737 C CA . VAL A 1 100 ? 4.016 -2.422 13.616 1.00 97.56 100 VAL A CA 1
ATOM 738 C C . VAL A 1 100 ? 5.296 -2.012 12.896 1.00 97.56 100 VAL A C 1
ATOM 740 O O . VAL A 1 100 ? 5.772 -0.881 13.010 1.00 97.56 100 VAL A O 1
ATOM 743 N N . THR A 1 101 ? 5.807 -2.929 12.083 1.00 98.19 101 THR A N 1
ATOM 744 C CA . THR A 1 101 ? 6.802 -2.671 11.046 1.00 98.19 101 THR A CA 1
ATOM 745 C C . THR A 1 101 ? 6.180 -2.973 9.695 1.00 98.19 101 THR A C 1
ATOM 747 O O . THR A 1 101 ? 5.741 -4.092 9.439 1.00 98.19 101 THR A O 1
ATOM 750 N N . VAL A 1 102 ? 6.178 -1.985 8.807 1.00 98.19 102 VAL A N 1
ATOM 751 C CA . VAL A 1 102 ? 5.783 -2.159 7.412 1.00 98.19 102 VAL A CA 1
ATOM 752 C C . VAL A 1 102 ? 7.041 -2.211 6.561 1.00 98.19 102 VAL A C 1
ATOM 754 O O . VAL A 1 102 ? 7.759 -1.219 6.430 1.00 98.19 102 VAL A O 1
ATOM 757 N N . SER A 1 103 ? 7.323 -3.369 5.973 1.00 97.69 103 SER A N 1
ATOM 758 C CA . SER A 1 103 ? 8.450 -3.517 5.052 1.00 97.69 103 SER A CA 1
ATOM 759 C C . SER A 1 103 ? 8.046 -2.970 3.688 1.00 97.69 103 SER A C 1
ATOM 761 O O . SER A 1 103 ? 7.098 -3.470 3.081 1.00 97.69 103 SER A O 1
ATOM 763 N N . THR A 1 104 ? 8.746 -1.946 3.195 1.00 95.62 104 THR A N 1
ATOM 764 C CA . THR A 1 104 ? 8.465 -1.344 1.883 1.00 95.62 104 THR A CA 1
ATOM 765 C C . THR A 1 104 ? 9.596 -1.594 0.895 1.00 95.62 104 THR A C 1
ATOM 767 O O . THR A 1 104 ? 10.763 -1.660 1.283 1.00 95.62 104 THR A O 1
ATOM 770 N N . MET A 1 105 ? 9.258 -1.692 -0.392 1.00 92.06 105 MET A N 1
ATOM 771 C CA . MET A 1 105 ? 10.264 -1.836 -1.446 1.00 92.06 105 MET A CA 1
ATOM 772 C C . MET A 1 105 ? 11.066 -0.541 -1.645 1.00 92.06 105 MET A C 1
ATOM 774 O O . MET A 1 105 ? 12.289 -0.579 -1.747 1.00 92.06 105 MET A O 1
ATOM 778 N N . ALA A 1 106 ? 10.383 0.606 -1.714 1.00 89.94 106 ALA A N 1
ATOM 779 C CA . ALA A 1 106 ? 10.994 1.870 -2.130 1.00 89.94 106 ALA A CA 1
ATOM 780 C C . ALA A 1 106 ? 11.513 2.744 -0.973 1.00 89.94 106 ALA A C 1
ATOM 782 O O . ALA A 1 106 ? 12.342 3.621 -1.215 1.00 89.94 106 ALA A O 1
ATOM 783 N N . PHE A 1 107 ? 11.055 2.532 0.266 1.00 92.12 107 PHE A N 1
ATOM 784 C CA . PHE A 1 107 ? 11.363 3.412 1.406 1.00 92.12 107 PHE A CA 1
ATOM 785 C C . PHE A 1 107 ? 12.085 2.708 2.564 1.00 92.12 107 PHE A C 1
ATOM 787 O O . PHE A 1 107 ? 12.404 3.349 3.563 1.00 92.12 107 PHE A O 1
ATOM 794 N N . GLY A 1 108 ? 12.370 1.407 2.438 1.00 93.94 108 GLY A N 1
ATOM 795 C CA . GLY A 1 108 ? 12.870 0.586 3.542 1.00 93.94 108 GLY A CA 1
ATOM 796 C C . GLY A 1 108 ? 11.778 0.244 4.569 1.00 93.94 108 GLY A C 1
ATOM 797 O O . GLY A 1 108 ? 10.591 0.471 4.319 1.00 93.94 108 GLY A O 1
ATOM 798 N N . PRO A 1 109 ? 12.136 -0.355 5.716 1.00 96.62 109 PRO A N 1
ATOM 799 C CA . PRO A 1 109 ? 11.168 -0.633 6.769 1.00 96.62 109 PRO A CA 1
ATOM 800 C C . PRO A 1 109 ? 10.692 0.669 7.424 1.00 96.62 109 PRO A C 1
ATOM 802 O O . PRO A 1 109 ? 11.497 1.537 7.761 1.00 96.62 109 PRO A O 1
ATOM 805 N N . VAL A 1 110 ? 9.382 0.783 7.632 1.00 97.19 110 VAL A N 1
ATOM 806 C CA . VAL A 1 110 ? 8.761 1.861 8.404 1.00 97.19 110 VAL A CA 1
ATOM 807 C C . VAL A 1 110 ? 8.211 1.271 9.691 1.00 97.19 110 VAL A C 1
ATOM 809 O O . VAL A 1 110 ? 7.292 0.458 9.670 1.00 97.19 110 VAL A O 1
ATOM 812 N N . GLU A 1 111 ? 8.788 1.682 10.812 1.00 96.62 111 GLU A N 1
ATOM 813 C CA . GLU A 1 111 ? 8.373 1.258 12.146 1.00 96.62 111 GLU A CA 1
ATOM 814 C C . GLU A 1 111 ? 7.524 2.347 12.793 1.00 96.62 111 GLU A C 1
ATOM 816 O O . GLU A 1 111 ? 7.825 3.538 12.685 1.00 96.62 111 GLU A O 1
ATOM 821 N N . GLY A 1 112 ? 6.473 1.947 13.494 1.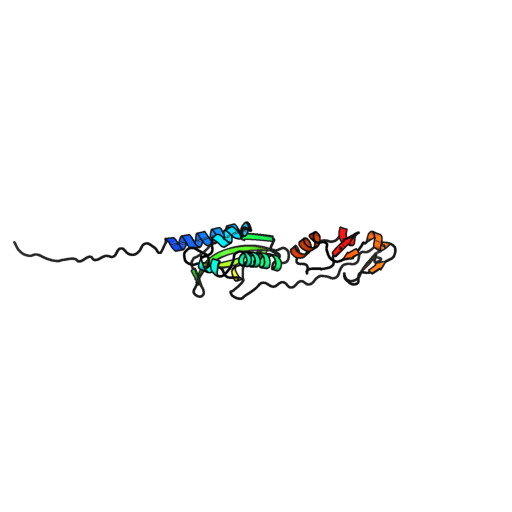00 94.94 112 GLY A N 1
ATOM 822 C CA . GLY A 1 112 ? 5.667 2.881 14.258 1.00 94.94 112 GLY A CA 1
ATOM 823 C C . GLY A 1 112 ? 4.616 2.189 15.099 1.00 94.94 112 GLY A C 1
ATOM 824 O O . GLY A 1 112 ? 4.451 0.975 15.071 1.00 94.94 112 GLY A O 1
ATOM 825 N N . GLU A 1 113 ? 3.898 2.988 15.868 1.00 94.50 113 GLU A N 1
ATOM 826 C CA . GLU A 1 113 ? 2.770 2.530 16.661 1.00 94.50 113 GLU A CA 1
ATOM 827 C C . GLU A 1 113 ? 1.508 3.201 16.149 1.00 94.50 113 GLU A C 1
ATOM 829 O O . GLU A 1 113 ? 1.481 4.416 15.948 1.00 94.50 113 GLU A O 1
ATOM 834 N N . ILE A 1 114 ? 0.478 2.397 15.920 1.00 96.38 114 ILE A N 1
ATOM 835 C CA . ILE A 1 114 ? -0.847 2.883 15.563 1.00 96.38 114 ILE A CA 1
ATOM 836 C C . ILE A 1 114 ? -1.655 2.973 16.850 1.00 96.38 114 ILE A C 1
ATOM 838 O O . ILE A 1 114 ? -1.856 1.966 17.522 1.00 96.38 114 ILE A O 1
ATOM 842 N N . ALA A 1 115 ? -2.117 4.172 17.195 1.00 96.06 115 ALA A N 1
ATOM 843 C CA . ALA A 1 115 ? -3.110 4.348 18.246 1.00 96.06 115 ALA A CA 1
ATOM 844 C C . ALA A 1 115 ? -4.475 3.949 17.674 1.00 96.06 115 ALA A C 1
ATOM 846 O O . ALA A 1 115 ? -5.042 4.696 16.881 1.00 96.06 115 ALA A O 1
ATOM 847 N N . VAL A 1 116 ? -4.953 2.751 18.013 1.00 97.62 116 VAL A N 1
ATOM 848 C CA . VAL A 1 116 ? -6.216 2.194 17.515 1.00 97.62 116 VAL A CA 1
ATOM 849 C C . VAL A 1 116 ? -7.342 2.605 18.466 1.00 97.62 116 VAL A C 1
ATOM 851 O O . VAL A 1 116 ? -7.333 2.136 19.606 1.00 97.62 116 VAL A O 1
ATOM 854 N N . PRO A 1 117 ? -8.287 3.468 18.050 1.00 97.06 117 PRO A N 1
ATOM 855 C CA . PRO A 1 117 ? -9.446 3.812 18.862 1.00 97.06 117 PRO A CA 1
ATOM 856 C C . PRO A 1 117 ? -10.340 2.587 19.052 1.00 97.06 117 PRO A C 1
ATOM 858 O O . PRO A 1 117 ? -10.558 1.809 18.118 1.00 97.06 117 PRO A O 1
ATOM 861 N N . VAL A 1 118 ? -10.820 2.396 20.275 1.00 96.81 118 VAL A N 1
ATOM 862 C CA . VAL A 1 118 ? -11.624 1.238 20.661 1.00 96.81 118 VAL A CA 1
ATOM 863 C C . VAL A 1 118 ? -12.827 1.666 21.490 1.00 96.81 118 VAL A C 1
ATOM 865 O O . VAL A 1 118 ? -12.728 2.537 22.354 1.00 96.81 118 VAL A O 1
ATOM 868 N N . ALA A 1 119 ? -13.952 1.003 21.257 1.00 94.25 119 ALA A N 1
ATOM 869 C CA . ALA A 1 119 ? -15.176 1.163 22.027 1.00 94.25 119 ALA A CA 1
ATOM 870 C C . ALA A 1 119 ? -15.971 -0.143 21.999 1.00 94.25 119 ALA A C 1
ATOM 872 O O . ALA A 1 119 ? -15.887 -0.907 21.038 1.00 94.25 119 ALA A O 1
ATOM 873 N N . ASP A 1 120 ? -16.733 -0.413 23.061 1.00 90.75 120 ASP A N 1
ATOM 874 C CA . ASP A 1 120 ? -17.650 -1.558 23.146 1.00 90.75 120 ASP A CA 1
ATOM 875 C C . ASP A 1 120 ? -17.022 -2.913 22.742 1.00 90.75 120 ASP A C 1
ATOM 877 O O . ASP A 1 120 ? -17.664 -3.753 22.110 1.00 90.75 120 ASP A O 1
ATOM 881 N N . GLY A 1 121 ? -15.753 -3.141 23.111 1.00 91.12 121 GLY A N 1
ATOM 882 C CA . GLY A 1 121 ? -15.025 -4.377 22.800 1.00 91.12 121 GLY A CA 1
ATOM 883 C C . GLY A 1 121 ? -14.504 -4.502 21.360 1.00 91.12 121 GLY A C 1
ATOM 884 O O . GLY A 1 121 ? -13.959 -5.551 21.022 1.00 91.12 121 GLY A O 1
ATOM 885 N N . GLY A 1 122 ? -14.659 -3.477 20.517 1.00 95.62 122 GLY A N 1
ATOM 886 C CA . GLY A 1 122 ? -14.240 -3.478 19.113 1.00 95.62 122 GLY A CA 1
ATOM 887 C C . GLY A 1 122 ? -13.455 -2.231 18.709 1.00 95.62 122 GLY A C 1
ATOM 888 O O . GLY A 1 122 ? -13.169 -1.352 19.523 1.00 95.62 122 GLY A O 1
ATOM 889 N N . ILE A 1 123 ? -13.091 -2.168 17.429 1.00 98.06 123 ILE A N 1
ATOM 890 C CA . ILE A 1 123 ? -12.294 -1.080 16.852 1.00 98.06 123 ILE A CA 1
ATOM 891 C C . ILE A 1 123 ? -13.200 -0.028 16.217 1.00 98.06 123 ILE A C 1
ATOM 893 O O . ILE A 1 123 ? -14.004 -0.333 15.335 1.00 98.06 123 ILE A O 1
ATOM 897 N N . GLU A 1 124 ? -13.020 1.227 16.617 1.00 97.31 124 GLU A N 1
ATOM 898 C CA . GLU A 1 124 ? -13.588 2.381 15.922 1.00 97.31 124 GLU A CA 1
ATOM 899 C C . GLU A 1 124 ? -12.636 2.783 14.794 1.00 97.31 124 GLU A C 1
ATOM 901 O O . GLU A 1 124 ? -11.724 3.601 14.957 1.00 97.31 124 GLU A O 1
ATOM 906 N N . TRP A 1 125 ? -12.789 2.139 13.638 1.00 97.94 125 TRP A N 1
ATOM 907 C CA . TRP A 1 125 ? -11.847 2.320 12.546 1.00 97.94 125 TRP A CA 1
ATOM 908 C C . TRP A 1 125 ? -11.916 3.723 11.950 1.00 97.94 125 TRP A C 1
ATOM 910 O O . TRP A 1 125 ? -12.990 4.283 11.729 1.00 97.94 125 TRP A O 1
ATOM 920 N N . ARG A 1 126 ? -10.737 4.263 11.631 1.00 95.88 126 ARG A N 1
ATOM 921 C CA . ARG A 1 126 ? -10.555 5.527 10.914 1.00 95.88 126 ARG A CA 1
ATOM 922 C C . ARG A 1 126 ? -9.516 5.348 9.796 1.00 95.88 126 ARG A C 1
ATOM 924 O O . ARG A 1 126 ? -8.600 4.533 9.942 1.00 95.88 126 ARG A O 1
ATOM 931 N N . PRO A 1 127 ? -9.565 6.142 8.708 1.00 96.06 127 PRO A N 1
ATOM 932 C CA . PRO A 1 127 ? -8.633 6.001 7.585 1.00 96.06 127 PRO A CA 1
ATOM 933 C C . PRO A 1 127 ? -7.148 6.138 7.941 1.00 96.06 127 PRO A C 1
ATOM 935 O O . PRO A 1 127 ? -6.301 5.619 7.224 1.00 96.06 127 PRO A O 1
ATOM 938 N N . ASN A 1 128 ? -6.793 6.811 9.037 1.00 95.81 128 ASN A N 1
ATOM 939 C CA . ASN A 1 128 ? -5.401 6.935 9.476 1.00 95.81 128 ASN A CA 1
ATOM 940 C C . ASN A 1 128 ? -4.828 5.636 10.082 1.00 95.81 128 ASN A C 1
ATOM 942 O O . ASN A 1 128 ? -3.630 5.566 10.329 1.00 95.81 128 ASN A O 1
ATOM 946 N N . LEU A 1 129 ? -5.633 4.586 10.275 1.00 97.75 129 LEU A N 1
ATOM 947 C CA . LEU A 1 129 ? -5.157 3.285 10.764 1.00 97.75 129 LEU A CA 1
ATOM 948 C C . LEU A 1 129 ? -4.526 2.409 9.667 1.00 97.75 129 LEU A C 1
ATOM 950 O O . LEU A 1 129 ? -4.054 1.308 9.948 1.00 97.75 129 LEU A O 1
ATOM 954 N N . VAL A 1 130 ? -4.517 2.866 8.411 1.00 97.94 130 VAL A N 1
ATOM 955 C CA . VAL A 1 130 ? -4.006 2.080 7.272 1.00 97.94 130 VAL A CA 1
ATOM 956 C C . VAL A 1 130 ? -2.480 2.004 7.200 1.00 97.94 130 VAL A C 1
ATOM 958 O O . VAL A 1 130 ? -1.942 1.208 6.430 1.00 97.94 130 VAL A O 1
ATOM 961 N N . PHE A 1 131 ? -1.765 2.848 7.951 1.00 97.69 131 PHE A N 1
ATOM 962 C CA . PHE A 1 131 ? -0.305 2.910 7.929 1.00 97.69 131 PHE A CA 1
ATOM 963 C C . PHE A 1 131 ? 0.250 3.581 9.199 1.00 97.69 131 PHE A C 1
ATOM 965 O O . PHE A 1 131 ? -0.350 4.547 9.677 1.00 97.69 131 PHE A O 1
ATOM 972 N N . PRO A 1 132 ? 1.396 3.128 9.750 1.00 96.69 132 PRO A N 1
ATOM 973 C CA . PRO A 1 132 ? 1.998 3.753 10.926 1.00 96.69 132 PRO A CA 1
ATOM 974 C C . PRO A 1 132 ? 2.389 5.217 10.685 1.00 96.69 132 PRO A C 1
ATOM 976 O O . PRO A 1 132 ? 2.930 5.574 9.641 1.00 96.69 132 PRO A O 1
ATOM 979 N N . GLY A 1 133 ? 2.162 6.062 11.694 1.00 92.12 133 GLY A N 1
ATOM 980 C CA . GLY A 1 133 ? 2.563 7.473 11.675 1.00 92.12 133 GLY A CA 1
ATOM 981 C C . GLY A 1 133 ? 1.565 8.438 11.026 1.00 92.12 133 GLY A C 1
ATOM 982 O O . GLY A 1 133 ? 1.878 9.621 10.917 1.00 92.12 133 GLY A O 1
ATOM 983 N N . LEU A 1 134 ? 0.378 7.972 10.624 1.00 94.88 134 LEU A N 1
ATOM 984 C CA . LEU A 1 134 ? -0.707 8.843 10.169 1.00 94.88 134 LEU A CA 1
ATOM 985 C C . LEU A 1 134 ? -1.532 9.366 11.353 1.00 94.88 134 LEU A C 1
ATOM 987 O O . LEU A 1 134 ? -2.088 8.597 12.138 1.00 94.88 134 LEU A O 1
ATOM 991 N N . SER A 1 135 ? -1.663 10.688 11.448 1.00 92.25 135 SER A N 1
ATOM 992 C CA . SER A 1 135 ? -2.677 11.335 12.290 1.00 92.25 135 SER A CA 1
ATOM 993 C C . SER A 1 135 ? -4.029 11.413 11.578 1.00 92.25 135 SER A C 1
ATOM 995 O O . SER A 1 135 ? -4.122 11.251 10.359 1.00 92.25 135 SER A O 1
ATOM 997 N N . GLU A 1 136 ? -5.088 11.714 12.325 1.00 90.56 136 GLU A N 1
ATOM 998 C CA . GLU A 1 136 ? -6.417 11.913 11.751 1.00 90.56 136 GLU A CA 1
ATOM 999 C C . GLU A 1 136 ? -6.411 13.007 10.663 1.00 90.56 136 GLU A C 1
ATOM 1001 O O . GLU A 1 136 ? -5.769 14.053 10.793 1.00 90.56 136 GLU A O 1
ATOM 1006 N N . GLY A 1 137 ? -7.077 12.729 9.540 1.00 91.50 137 GLY A N 1
ATOM 1007 C CA . GLY A 1 137 ? -7.109 13.600 8.359 1.00 91.50 137 GLY A CA 1
ATOM 1008 C C . GLY A 1 137 ? -5.839 13.591 7.496 1.00 91.50 137 GLY A C 1
ATOM 1009 O O . GLY A 1 137 ? -5.844 14.172 6.408 1.00 91.50 137 GLY A O 1
ATOM 1010 N N . GLN A 1 138 ? -4.759 12.930 7.927 1.00 94.44 138 GLN A N 1
ATOM 1011 C CA . GLN A 1 138 ? -3.573 12.736 7.096 1.00 94.44 138 GLN A CA 1
ATOM 1012 C C . GLN A 1 138 ? -3.759 11.573 6.121 1.00 94.44 138 GLN A C 1
ATOM 1014 O O . GLN A 1 138 ? -4.535 10.647 6.344 1.00 94.44 138 GLN A O 1
ATOM 1019 N N . LYS A 1 139 ? -3.017 11.627 5.015 1.00 93.62 139 LYS A N 1
ATOM 1020 C CA . LYS A 1 139 ? -3.032 10.614 3.962 1.00 93.62 139 LYS A CA 1
ATOM 1021 C C . LYS A 1 139 ? -1.619 10.339 3.478 1.00 93.62 139 LYS A C 1
ATOM 1023 O O . LYS A 1 139 ? -0.757 11.215 3.541 1.00 93.62 139 LYS A O 1
ATOM 1028 N N . LEU A 1 140 ? -1.415 9.145 2.939 1.00 94.56 140 LEU A N 1
ATOM 1029 C CA . LEU A 1 140 ? -0.183 8.815 2.241 1.00 94.56 140 LEU A CA 1
ATOM 1030 C C . LEU A 1 140 ? -0.157 9.450 0.852 1.00 94.56 140 LEU A C 1
ATOM 1032 O O . LEU A 1 140 ? -1.159 9.477 0.136 1.00 94.56 140 LEU A O 1
ATOM 1036 N N . GLU A 1 141 ? 1.029 9.884 0.452 1.00 93.50 141 GLU A N 1
ATOM 1037 C CA . GLU A 1 141 ? 1.340 10.298 -0.908 1.00 93.50 141 GLU A CA 1
ATOM 1038 C C . GLU A 1 141 ? 2.705 9.730 -1.296 1.00 93.50 141 GLU A C 1
ATOM 1040 O O . GLU A 1 141 ? 3.586 9.560 -0.453 1.00 93.50 141 GLU A O 1
ATOM 1045 N N . ARG A 1 142 ? 2.875 9.423 -2.583 1.00 91.81 142 ARG A N 1
ATOM 1046 C CA . ARG A 1 142 ? 4.155 9.013 -3.154 1.00 91.81 142 ARG A CA 1
ATOM 1047 C C . ARG A 1 142 ? 4.495 9.913 -4.328 1.00 91.81 142 ARG A C 1
ATOM 1049 O O . ARG A 1 142 ? 3.724 9.995 -5.282 1.00 91.81 142 ARG A O 1
ATOM 1056 N N . THR A 1 143 ? 5.706 10.453 -4.301 1.00 91.00 143 THR A N 1
ATOM 1057 C CA . THR A 1 143 ? 6.318 11.143 -5.437 1.00 91.00 143 THR A CA 1
ATOM 1058 C C . THR A 1 143 ? 7.479 10.306 -5.951 1.00 91.00 143 THR A C 1
ATOM 1060 O O . THR A 1 143 ? 8.402 10.009 -5.196 1.00 91.00 143 THR A O 1
ATOM 1063 N N . THR A 1 144 ? 7.438 9.930 -7.230 1.00 89.44 144 THR A N 1
ATOM 1064 C CA . THR A 1 144 ? 8.496 9.138 -7.872 1.00 89.44 144 THR A CA 1
ATOM 1065 C C . THR A 1 144 ? 9.169 9.954 -8.970 1.00 89.44 144 THR A C 1
ATOM 1067 O O . THR A 1 144 ? 8.497 10.450 -9.873 1.00 89.44 144 THR A O 1
ATOM 1070 N N . GLU A 1 145 ? 10.498 10.031 -8.937 1.00 87.81 145 GLU A N 1
ATOM 1071 C CA . GLU A 1 145 ? 11.311 10.560 -10.031 1.00 87.81 145 GLU A CA 1
ATOM 1072 C C . GLU A 1 145 ? 12.042 9.405 -10.722 1.00 87.81 145 GLU A C 1
ATOM 1074 O O . GLU A 1 145 ? 12.868 8.721 -10.118 1.00 87.81 145 GLU A O 1
ATOM 1079 N N . VAL A 1 146 ? 11.719 9.158 -11.994 1.00 85.06 146 VAL A N 1
ATOM 1080 C CA . VAL A 1 146 ? 12.345 8.080 -12.769 1.00 85.06 146 VAL A CA 1
ATOM 1081 C C . VAL A 1 146 ? 13.642 8.589 -13.385 1.00 85.06 146 VAL A C 1
ATOM 1083 O O . VAL A 1 146 ? 13.658 9.583 -14.113 1.00 85.06 146 VAL A O 1
ATOM 1086 N N . ALA A 1 147 ? 14.739 7.884 -13.117 1.00 84.75 147 ALA A N 1
ATOM 1087 C CA . ALA A 1 147 ? 16.033 8.211 -13.694 1.00 84.75 147 ALA A CA 1
ATOM 1088 C C . ALA A 1 147 ? 16.026 8.073 -15.226 1.00 84.75 147 ALA A C 1
ATOM 1090 O O . ALA A 1 147 ? 15.322 7.246 -15.812 1.00 84.75 147 ALA A O 1
ATOM 1091 N N . LYS A 1 148 ? 16.875 8.860 -15.893 1.00 88.12 148 LYS A N 1
ATOM 1092 C CA . LYS A 1 148 ? 17.074 8.740 -17.342 1.00 88.12 148 LYS A CA 1
ATOM 1093 C C . LYS A 1 148 ? 17.575 7.339 -17.693 1.00 88.12 148 LYS A C 1
ATOM 1095 O O . LYS A 1 148 ? 18.490 6.822 -17.054 1.00 88.12 148 LYS A O 1
ATOM 1100 N N . ARG A 1 149 ? 17.024 6.761 -18.763 1.00 91.69 149 ARG A N 1
ATOM 1101 C CA . ARG A 1 149 ? 17.453 5.461 -19.288 1.00 91.69 149 ARG A CA 1
ATOM 1102 C C . ARG A 1 149 ? 18.935 5.503 -19.675 1.00 91.69 149 ARG A C 1
ATOM 1104 O O . ARG A 1 149 ? 19.349 6.349 -20.467 1.00 91.69 149 ARG A O 1
ATOM 1111 N N . ALA A 1 150 ? 19.723 4.571 -19.147 1.00 93.19 150 ALA A N 1
ATOM 1112 C CA . ALA A 1 150 ? 21.141 4.465 -19.474 1.00 93.19 150 ALA A CA 1
ATOM 1113 C C . ALA A 1 150 ? 21.349 4.073 -20.950 1.00 93.19 150 ALA A C 1
ATOM 1115 O O . ALA A 1 150 ? 20.504 3.381 -21.530 1.00 93.19 150 ALA A O 1
ATOM 1116 N N . PRO A 1 151 ? 22.441 4.510 -21.597 1.00 94.44 151 PRO A N 1
ATOM 1117 C CA . PRO A 1 151 ? 22.769 4.051 -22.938 1.00 94.44 151 PRO A CA 1
ATOM 1118 C C . PRO A 1 151 ? 23.213 2.581 -22.926 1.00 94.44 151 PRO A C 1
ATOM 1120 O O . PRO A 1 151 ? 23.835 2.115 -21.973 1.00 94.44 151 PRO A O 1
ATOM 1123 N N . ILE A 1 152 ? 22.923 1.866 -24.010 1.00 93.44 152 ILE A N 1
ATOM 1124 C CA . ILE A 1 152 ? 23.511 0.556 -24.301 1.00 93.44 152 ILE A CA 1
ATOM 1125 C C . ILE A 1 152 ? 24.706 0.804 -25.210 1.00 93.44 152 ILE A C 1
ATOM 1127 O O . ILE A 1 152 ? 24.557 1.393 -26.281 1.00 93.44 152 ILE A O 1
ATOM 1131 N N . LEU A 1 153 ? 25.884 0.364 -24.782 1.00 93.81 153 LEU A N 1
ATOM 1132 C CA . LEU A 1 153 ? 27.143 0.611 -25.474 1.00 93.81 153 LEU A CA 1
ATOM 1133 C C . LEU A 1 153 ? 27.705 -0.691 -26.049 1.00 93.81 153 LEU A C 1
ATOM 1135 O O . LEU A 1 153 ? 27.534 -1.760 -25.462 1.00 93.81 153 LEU A O 1
ATOM 1139 N N . ALA A 1 154 ? 28.394 -0.591 -27.182 1.00 92.31 154 ALA A N 1
ATOM 1140 C CA . ALA A 1 154 ? 29.263 -1.654 -27.667 1.00 92.31 154 ALA A CA 1
ATOM 1141 C C . ALA A 1 154 ? 30.559 -1.724 -26.834 1.00 92.31 154 ALA A C 1
ATOM 1143 O O . ALA A 1 154 ? 30.823 -0.860 -25.994 1.00 92.31 154 ALA A O 1
ATOM 1144 N N . ASP A 1 155 ? 31.387 -2.739 -27.087 1.00 93.69 155 ASP A N 1
ATOM 1145 C CA . ASP A 1 155 ? 32.676 -2.935 -26.399 1.00 93.69 155 ASP A CA 1
ATOM 1146 C C . ASP A 1 155 ? 33.623 -1.726 -26.546 1.00 93.69 155 ASP A C 1
ATOM 1148 O O . ASP A 1 155 ? 34.293 -1.313 -25.602 1.00 93.69 155 ASP A O 1
ATOM 1152 N N . ASP A 1 156 ? 33.595 -1.064 -27.704 1.00 94.69 156 ASP A N 1
ATOM 1153 C CA . ASP A 1 156 ? 34.373 0.147 -27.983 1.00 94.69 156 ASP A CA 1
ATOM 1154 C C . ASP A 1 156 ? 33.757 1.440 -27.406 1.00 94.69 156 ASP A C 1
ATOM 1156 O O . ASP A 1 156 ? 34.275 2.534 -27.636 1.00 94.69 156 ASP A O 1
ATOM 1160 N N . ARG A 1 157 ? 32.676 1.319 -26.623 1.00 94.56 157 ARG A N 1
ATOM 1161 C CA . ARG A 1 157 ? 31.851 2.403 -26.064 1.00 94.56 157 ARG A CA 1
ATOM 1162 C C . ARG A 1 157 ? 31.007 3.188 -27.069 1.00 94.56 157 ARG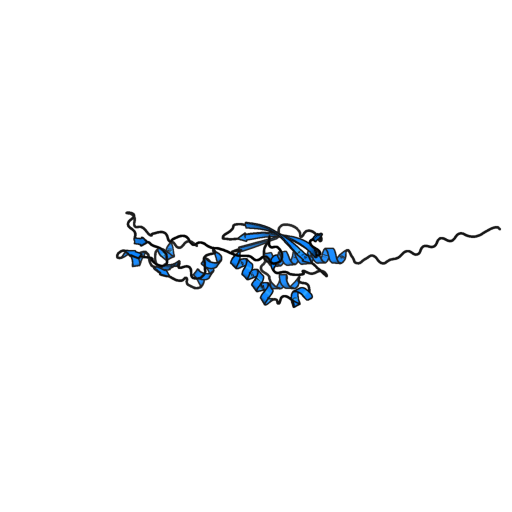 A C 1
ATOM 1164 O O . ARG A 1 157 ? 30.385 4.174 -26.673 1.00 94.56 157 ARG A O 1
ATOM 1171 N N . THR A 1 158 ? 30.916 2.761 -28.325 1.00 93.06 158 THR A N 1
ATOM 1172 C CA . THR A 1 158 ? 29.981 3.365 -29.281 1.00 93.06 158 THR A CA 1
ATOM 1173 C C . THR A 1 158 ? 28.535 3.121 -28.825 1.00 93.06 158 THR A C 1
ATOM 1175 O O . THR A 1 158 ? 28.187 1.974 -28.519 1.00 93.06 158 THR A O 1
ATOM 1178 N N . PRO A 1 159 ? 27.666 4.149 -28.781 1.00 93.12 159 PRO A N 1
ATOM 1179 C CA . PRO A 1 159 ? 26.262 3.962 -28.432 1.00 93.12 159 PRO A CA 1
ATOM 1180 C C . PRO A 1 159 ? 25.523 3.101 -29.459 1.00 93.12 159 PRO A C 1
ATOM 1182 O O . PRO A 1 159 ? 25.489 3.421 -30.649 1.00 93.12 159 PRO A O 1
ATOM 1185 N N . LEU A 1 160 ? 24.901 2.025 -28.977 1.00 93.62 160 LEU A N 1
ATOM 1186 C CA . LEU A 1 160 ? 23.964 1.181 -29.723 1.00 93.62 160 LEU A CA 1
ATOM 1187 C C . LEU A 1 160 ? 22.514 1.623 -29.499 1.00 93.62 160 LEU A C 1
ATOM 1189 O O . LEU A 1 160 ? 21.692 1.541 -30.414 1.00 93.62 160 LEU A O 1
ATOM 1193 N N . ALA A 1 161 ? 22.209 2.093 -28.286 1.00 94.31 161 ALA A N 1
ATOM 1194 C CA . ALA A 1 161 ? 20.958 2.761 -27.952 1.00 94.31 161 ALA A CA 1
ATOM 1195 C C . ALA A 1 161 ? 21.191 3.858 -26.908 1.00 94.31 161 ALA A C 1
ATOM 1197 O O . ALA A 1 161 ? 21.925 3.636 -25.947 1.00 94.31 161 ALA A O 1
ATOM 1198 N N . GLU A 1 162 ? 20.567 5.022 -27.057 1.00 94.19 162 GLU A N 1
ATOM 1199 C CA . GLU A 1 162 ? 20.722 6.141 -26.121 1.00 94.19 162 GLU A CA 1
ATOM 1200 C C . GLU A 1 162 ? 19.503 7.075 -26.109 1.00 94.19 162 GLU A C 1
ATOM 1202 O O . GLU A 1 162 ? 18.533 6.870 -26.835 1.00 94.19 162 GLU A O 1
ATOM 1207 N N . GLY A 1 163 ? 19.538 8.093 -25.247 1.00 91.31 163 GLY A N 1
ATOM 1208 C CA . GLY A 1 163 ? 18.427 9.025 -25.048 1.00 91.31 163 GLY A CA 1
ATOM 1209 C C . GLY A 1 163 ? 17.445 8.573 -23.966 1.00 91.31 163 GLY A C 1
ATOM 1210 O O . GLY A 1 163 ? 17.606 7.508 -23.359 1.00 91.31 163 GLY A O 1
ATOM 1211 N N . SER A 1 164 ? 16.444 9.419 -23.701 1.00 90.69 164 SER A N 1
ATOM 1212 C CA . SER A 1 164 ? 15.376 9.109 -22.744 1.00 90.69 164 SER A CA 1
ATOM 1213 C C . SER A 1 164 ? 14.521 7.940 -23.233 1.00 90.69 164 SER A C 1
ATOM 1215 O O . SER A 1 164 ? 14.668 7.476 -24.364 1.00 90.69 164 SER A O 1
ATOM 1217 N N . ALA A 1 165 ? 13.622 7.449 -22.384 1.00 88.19 165 ALA A N 1
ATOM 1218 C CA . ALA A 1 165 ? 12.767 6.335 -22.762 1.00 88.19 165 ALA A CA 1
ATOM 1219 C C . ALA A 1 165 ? 11.793 6.708 -23.902 1.00 88.19 165 ALA A C 1
ATOM 1221 O O . ALA A 1 165 ? 11.490 5.881 -24.755 1.00 88.19 165 ALA A O 1
ATOM 1222 N N . GLU A 1 166 ? 11.367 7.972 -23.952 1.00 86.50 166 GLU A N 1
ATOM 1223 C CA . GLU A 1 166 ? 10.423 8.531 -24.927 1.00 86.50 166 GLU A CA 1
ATOM 1224 C C . GLU A 1 166 ? 11.096 8.925 -26.247 1.00 86.50 166 GLU A C 1
ATOM 1226 O O . GLU A 1 166 ? 10.464 8.901 -27.300 1.00 86.50 166 GLU A O 1
ATOM 1231 N N . ALA A 1 167 ? 12.376 9.298 -26.195 1.00 89.00 167 ALA A N 1
ATOM 1232 C CA . ALA A 1 167 ? 13.165 9.738 -27.344 1.00 89.00 167 ALA A CA 1
ATOM 1233 C C . ALA A 1 167 ? 14.326 8.776 -27.630 1.00 89.00 167 ALA A C 1
ATOM 1235 O O . ALA A 1 167 ? 15.418 9.200 -28.014 1.00 89.00 167 ALA A O 1
ATOM 1236 N N . ARG A 1 168 ? 14.101 7.479 -27.394 1.00 91.88 168 ARG A N 1
ATOM 1237 C CA . ARG A 1 168 ? 15.136 6.453 -27.505 1.00 91.88 168 ARG A CA 1
ATOM 1238 C C . ARG A 1 168 ? 15.589 6.308 -28.955 1.00 91.88 168 ARG A C 1
ATOM 1240 O O . ARG A 1 168 ? 14.775 6.055 -29.842 1.00 91.88 168 ARG A O 1
ATOM 1247 N N . THR A 1 169 ? 16.888 6.433 -29.197 1.00 91.50 169 THR A N 1
ATOM 1248 C CA . THR A 1 169 ? 17.495 6.243 -30.518 1.00 91.50 169 THR A CA 1
ATOM 1249 C C . THR A 1 169 ? 18.313 4.960 -30.544 1.00 91.50 169 THR A C 1
ATOM 1251 O O . THR A 1 169 ? 18.899 4.567 -29.539 1.00 91.50 169 THR A O 1
ATOM 1254 N N . THR A 1 170 ? 18.355 4.294 -31.701 1.00 91.06 170 THR A N 1
ATOM 1255 C CA . THR A 1 170 ? 19.173 3.095 -31.943 1.00 91.06 170 THR A CA 1
ATOM 1256 C C . THR A 1 170 ? 19.968 3.256 -33.231 1.00 91.06 170 THR A C 1
ATOM 1258 O O . THR A 1 170 ? 19.433 3.759 -34.221 1.00 91.06 170 THR A O 1
ATOM 1261 N N . THR A 1 171 ? 21.219 2.806 -33.252 1.00 85.25 171 THR A N 1
ATOM 1262 C CA . THR A 1 171 ? 22.144 3.002 -34.382 1.00 85.25 171 THR A CA 1
ATOM 1263 C C . THR A 1 171 ? 22.375 1.705 -35.171 1.00 85.25 171 THR A C 1
ATOM 1265 O O . THR A 1 171 ? 22.582 0.625 -34.615 1.00 85.25 171 THR A O 1
ATOM 1268 N N . GLY A 1 172 ? 22.352 1.801 -36.507 1.00 75.81 172 GLY A N 1
ATOM 1269 C CA . GLY A 1 172 ? 22.672 0.694 -37.422 1.00 75.81 172 GLY A CA 1
ATOM 1270 C C . GLY A 1 172 ? 21.804 -0.560 -37.234 1.00 75.81 172 GLY A C 1
ATOM 1271 O O . GLY A 1 172 ? 20.605 -0.473 -36.983 1.00 75.81 172 GLY A O 1
ATOM 1272 N N . ALA A 1 173 ? 22.420 -1.743 -37.336 1.00 71.19 173 ALA A N 1
ATOM 1273 C CA . ALA A 1 173 ? 21.767 -3.024 -37.030 1.00 71.19 173 ALA A CA 1
ATOM 1274 C C . ALA A 1 173 ? 21.522 -3.239 -35.518 1.00 71.19 173 ALA A C 1
ATOM 1276 O O . ALA A 1 173 ? 20.955 -4.260 -35.125 1.00 71.19 173 ALA A O 1
ATOM 1277 N N . GLY A 1 174 ? 21.930 -2.281 -34.674 1.00 71.44 174 GLY A N 1
ATOM 1278 C CA . GLY A 1 174 ? 21.829 -2.342 -33.220 1.00 71.44 174 GLY A CA 1
ATOM 1279 C C . GLY A 1 174 ? 20.405 -2.567 -32.729 1.00 71.44 174 GLY A C 1
ATOM 1280 O O . GLY A 1 174 ? 20.232 -3.359 -31.816 1.00 71.44 174 GLY A O 1
ATO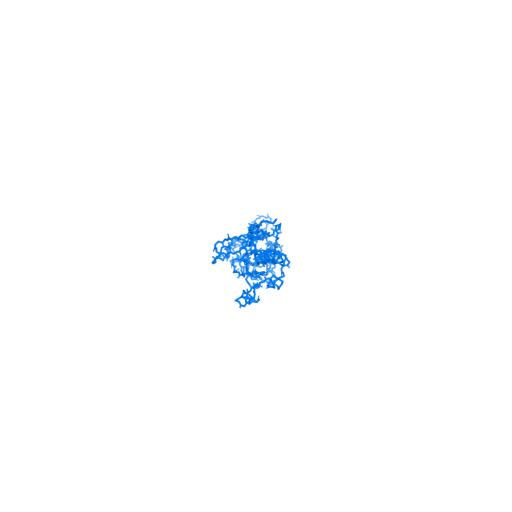M 1281 N N . GLY A 1 175 ? 19.389 -2.003 -33.396 1.00 80.81 175 GLY A N 1
ATOM 1282 C CA . GLY A 1 175 ? 17.978 -2.151 -33.006 1.00 80.81 175 GLY A CA 1
ATOM 1283 C C . GLY A 1 175 ? 17.476 -3.600 -32.912 1.00 80.81 175 GLY A C 1
ATOM 1284 O O . GLY A 1 175 ? 16.602 -3.893 -32.100 1.00 80.81 175 GLY A O 1
ATOM 1285 N N . ILE A 1 176 ? 18.055 -4.529 -33.685 1.00 86.12 176 ILE A N 1
ATOM 1286 C CA . ILE A 1 176 ? 17.711 -5.962 -33.618 1.00 86.12 176 ILE A CA 1
ATOM 1287 C C . ILE A 1 176 ? 18.206 -6.581 -32.302 1.00 86.12 176 ILE A C 1
ATOM 1289 O O . ILE A 1 176 ? 17.550 -7.453 -31.737 1.00 86.12 176 ILE A O 1
ATOM 1293 N N . VAL A 1 177 ? 19.364 -6.129 -31.815 1.00 90.06 177 VAL A N 1
ATOM 1294 C CA . VAL A 1 177 ? 20.004 -6.640 -30.598 1.00 90.06 177 VAL A CA 1
ATOM 1295 C C . VAL A 1 177 ? 19.504 -5.881 -29.373 1.00 90.06 177 VAL A C 1
ATOM 1297 O O . VAL A 1 177 ? 19.071 -6.493 -28.399 1.00 90.06 177 VAL A O 1
ATOM 1300 N N . THR A 1 178 ? 19.533 -4.549 -29.417 1.00 93.19 178 THR A N 1
ATOM 1301 C CA . THR A 1 178 ? 19.113 -3.690 -28.309 1.00 93.19 178 THR A CA 1
ATOM 1302 C C . THR A 1 178 ? 17.628 -3.850 -28.020 1.00 93.19 178 THR A C 1
ATOM 1304 O O . THR A 1 178 ? 17.255 -3.887 -26.855 1.00 93.19 178 THR A O 1
ATOM 1307 N N . GLY A 1 179 ? 16.792 -4.053 -29.038 1.00 93.38 179 GLY A N 1
ATOM 1308 C CA . GLY A 1 179 ? 15.350 -4.174 -28.863 1.00 93.38 179 GLY A CA 1
ATOM 1309 C C . GLY A 1 179 ? 14.680 -2.815 -28.681 1.00 93.38 179 GLY A C 1
ATOM 1310 O O . GLY A 1 179 ? 15.107 -1.815 -29.258 1.00 93.38 179 GLY A O 1
ATOM 1311 N N . SER A 1 180 ? 13.573 -2.778 -27.938 1.00 91.31 180 SER A N 1
ATOM 1312 C CA . SER A 1 180 ? 12.711 -1.591 -27.878 1.00 91.31 180 SER A CA 1
ATOM 1313 C C . SER A 1 180 ? 12.149 -1.312 -26.489 1.00 91.31 180 SER A C 1
ATOM 1315 O O . SER A 1 180 ? 11.844 -2.227 -25.716 1.00 91.31 180 SER A O 1
ATOM 1317 N N . LEU A 1 181 ? 11.947 -0.020 -26.228 1.00 92.62 181 LEU A N 1
ATOM 1318 C CA . LEU A 1 181 ? 11.171 0.487 -25.105 1.00 92.62 181 LEU A CA 1
ATOM 1319 C C . LEU A 1 181 ? 9.735 0.745 -25.547 1.00 92.62 181 LEU A C 1
ATOM 1321 O O . LEU A 1 181 ? 9.501 1.298 -26.620 1.00 92.62 181 LEU A O 1
ATOM 1325 N N . ALA A 1 182 ? 8.779 0.340 -24.721 1.00 90.88 182 ALA A N 1
ATOM 1326 C CA . ALA A 1 182 ? 7.366 0.626 -24.929 1.00 90.88 182 ALA A CA 1
ATOM 1327 C C . ALA A 1 182 ? 6.618 0.589 -23.592 1.00 90.88 182 ALA A C 1
ATOM 1329 O O . ALA A 1 182 ? 7.205 0.300 -22.546 1.00 90.88 182 ALA A O 1
ATOM 1330 N N . ALA A 1 183 ? 5.314 0.866 -23.633 1.00 91.44 183 ALA A N 1
ATOM 1331 C CA . ALA A 1 183 ? 4.451 0.656 -22.480 1.00 91.44 183 ALA A CA 1
ATOM 1332 C C . ALA A 1 183 ? 4.554 -0.807 -21.988 1.00 91.44 183 ALA A C 1
ATOM 1334 O O . ALA A 1 183 ? 4.605 -1.731 -22.812 1.00 91.44 183 ALA A O 1
ATOM 1335 N N . PRO A 1 184 ? 4.589 -1.034 -20.664 1.00 91.44 184 PRO A N 1
ATOM 1336 C CA . PRO A 1 184 ? 4.740 -2.367 -20.102 1.00 91.44 184 PRO A CA 1
ATOM 1337 C C . PRO A 1 184 ? 3.543 -3.258 -20.439 1.00 91.44 184 PRO A C 1
ATOM 1339 O O . PRO A 1 184 ? 2.392 -2.818 -20.443 1.00 91.44 184 PRO A O 1
ATOM 1342 N N . LYS A 1 185 ? 3.798 -4.553 -20.656 1.00 91.06 185 LYS A N 1
ATOM 1343 C CA . LYS A 1 185 ? 2.726 -5.562 -20.685 1.00 91.06 185 LYS A CA 1
ATOM 1344 C C . LYS A 1 185 ? 2.076 -5.667 -19.295 1.00 91.06 185 LYS A C 1
ATOM 1346 O O . LYS A 1 185 ? 2.753 -5.379 -18.312 1.00 91.06 185 LYS A O 1
ATOM 1351 N N . PRO A 1 186 ? 0.832 -6.168 -19.159 1.00 90.06 186 PRO A N 1
ATOM 1352 C CA . PRO A 1 186 ? 0.123 -6.186 -17.871 1.00 90.06 186 PRO A CA 1
ATOM 1353 C C . PRO A 1 186 ? 0.908 -6.801 -16.700 1.00 90.06 186 PRO A C 1
ATOM 1355 O O . PRO A 1 186 ? 0.917 -6.248 -15.605 1.00 90.06 186 PRO A O 1
ATOM 1358 N N . ALA A 1 187 ? 1.624 -7.905 -16.935 1.00 87.56 187 ALA A N 1
ATOM 1359 C CA . ALA A 1 187 ? 2.468 -8.523 -15.910 1.00 87.56 187 ALA A CA 1
ATOM 1360 C C . ALA A 1 187 ? 3.641 -7.617 -15.484 1.00 87.56 187 ALA A C 1
ATOM 1362 O O . ALA A 1 187 ? 3.859 -7.424 -14.293 1.00 87.56 187 ALA A O 1
ATOM 1363 N N . GLN A 1 188 ? 4.336 -7.002 -16.450 1.00 90.25 188 GLN A N 1
ATOM 1364 C CA . GLN A 1 188 ? 5.429 -6.055 -16.186 1.00 90.25 188 GLN A CA 1
ATOM 1365 C C . GLN A 1 188 ? 4.915 -4.785 -15.501 1.00 90.25 188 GLN A C 1
ATOM 1367 O O . GLN A 1 188 ? 5.582 -4.236 -14.636 1.00 90.25 188 GLN A O 1
ATOM 1372 N N . ALA A 1 189 ? 3.717 -4.323 -15.868 1.00 90.69 189 ALA A N 1
ATOM 1373 C CA . ALA A 1 189 ? 3.104 -3.144 -15.271 1.00 90.69 189 ALA A CA 1
ATOM 1374 C C . ALA A 1 189 ? 2.858 -3.358 -13.773 1.00 90.69 189 ALA A C 1
ATOM 1376 O O . ALA A 1 189 ? 3.148 -2.470 -12.978 1.00 90.69 189 ALA A O 1
ATOM 1377 N N . LYS A 1 190 ? 2.392 -4.554 -13.383 1.00 86.81 190 LYS A N 1
ATOM 1378 C CA . LYS A 1 190 ? 2.206 -4.920 -11.974 1.00 86.81 190 LYS A CA 1
ATOM 1379 C C . LYS A 1 190 ? 3.531 -4.929 -11.206 1.00 86.81 190 LYS A C 1
ATOM 1381 O O . LYS A 1 190 ? 3.585 -4.417 -10.094 1.00 86.81 190 LYS A O 1
ATOM 1386 N N . GLU A 1 191 ? 4.582 -5.490 -11.795 1.00 87.56 191 GLU A N 1
ATOM 1387 C CA . GLU A 1 191 ? 5.914 -5.554 -11.183 1.00 87.56 191 GLU A CA 1
ATOM 1388 C C . GLU A 1 191 ? 6.529 -4.158 -11.007 1.00 87.56 191 GLU A C 1
ATOM 1390 O O . GLU A 1 191 ? 6.954 -3.798 -9.913 1.00 87.56 191 GLU A O 1
ATOM 1395 N N . LEU A 1 192 ? 6.467 -3.322 -12.046 1.00 89.19 192 LEU A N 1
ATOM 1396 C CA . LEU A 1 192 ? 6.922 -1.932 -12.004 1.00 89.19 192 LEU A CA 1
ATOM 1397 C C . LEU A 1 192 ? 6.135 -1.098 -10.986 1.00 89.19 192 LEU A C 1
ATOM 1399 O O . LEU A 1 192 ? 6.730 -0.341 -10.222 1.00 89.19 192 LEU A O 1
ATOM 1403 N N . ALA A 1 193 ? 4.809 -1.257 -10.938 1.00 86.38 193 ALA A N 1
ATOM 1404 C CA . ALA A 1 193 ? 3.972 -0.574 -9.956 1.00 86.38 193 ALA A CA 1
ATOM 1405 C C . ALA A 1 193 ? 4.331 -0.987 -8.518 1.00 86.38 193 ALA A C 1
ATOM 1407 O O . ALA A 1 193 ? 4.398 -0.125 -7.639 1.00 86.38 193 ALA A O 1
ATOM 1408 N N . ALA A 1 194 ? 4.611 -2.277 -8.288 1.00 84.44 194 ALA A N 1
ATOM 1409 C CA . ALA A 1 194 ? 5.077 -2.791 -6.999 1.00 84.44 194 ALA A CA 1
ATOM 1410 C C . ALA A 1 194 ? 6.479 -2.270 -6.629 1.00 84.44 194 ALA A C 1
ATOM 1412 O O . ALA A 1 194 ? 6.740 -2.004 -5.459 1.00 84.44 194 ALA A O 1
ATOM 1413 N N . ALA A 1 195 ? 7.345 -2.055 -7.622 1.00 85.56 195 ALA A N 1
ATOM 1414 C CA . ALA A 1 195 ? 8.651 -1.414 -7.462 1.00 85.56 195 ALA A CA 1
ATOM 1415 C C . ALA A 1 195 ? 8.575 0.124 -7.331 1.00 85.56 195 ALA A C 1
ATOM 1417 O O . ALA A 1 195 ? 9.592 0.786 -7.149 1.00 85.56 195 ALA A O 1
ATOM 1418 N N . GLY A 1 196 ? 7.378 0.715 -7.402 1.00 87.75 196 GLY A N 1
ATOM 1419 C CA . GLY A 1 196 ? 7.165 2.147 -7.184 1.00 87.75 196 GLY A CA 1
ATOM 1420 C C . GLY A 1 196 ? 7.273 3.027 -8.432 1.00 87.75 196 GLY A C 1
ATOM 1421 O O . GLY A 1 196 ? 7.142 4.250 -8.317 1.00 87.75 196 GLY A O 1
ATOM 1422 N N . TYR A 1 197 ? 7.448 2.440 -9.619 1.00 88.81 197 TYR A N 1
ATOM 1423 C CA . TYR A 1 197 ? 7.451 3.188 -10.876 1.00 88.81 197 TYR A CA 1
ATOM 1424 C C . TYR A 1 197 ? 6.060 3.782 -11.167 1.00 88.81 197 TYR A C 1
ATOM 1426 O O . TYR A 1 197 ? 5.039 3.159 -10.850 1.00 88.81 197 TYR A O 1
ATOM 1434 N N . PRO A 1 198 ? 5.987 4.975 -11.787 1.00 88.19 198 PRO A N 1
ATOM 1435 C CA . PRO A 1 198 ? 4.732 5.529 -12.283 1.00 88.19 198 PRO A CA 1
ATOM 1436 C C . PRO A 1 198 ? 4.049 4.590 -13.283 1.00 88.19 198 PRO A C 1
ATOM 1438 O O . PRO A 1 198 ? 4.715 3.934 -14.092 1.00 88.19 198 PRO A O 1
ATOM 1441 N N . GLU A 1 199 ? 2.719 4.552 -13.269 1.00 86.62 199 GLU A N 1
ATOM 1442 C CA . GLU A 1 199 ? 1.958 3.774 -14.247 1.00 86.62 199 GLU A CA 1
ATOM 1443 C C . GLU A 1 199 ? 2.293 4.196 -15.683 1.00 86.62 199 GLU A C 1
ATOM 1445 O O . GLU A 1 199 ? 2.452 5.376 -15.991 1.00 86.62 199 GLU A O 1
ATOM 1450 N N . GLY A 1 200 ? 2.427 3.209 -16.571 1.00 87.19 200 GLY A N 1
ATOM 1451 C CA . GLY A 1 200 ? 2.765 3.449 -17.973 1.00 87.19 200 GLY A CA 1
ATOM 1452 C C . GLY A 1 200 ? 4.227 3.825 -18.233 1.00 87.19 200 GLY A C 1
ATOM 1453 O O . GLY A 1 200 ? 4.566 4.038 -19.397 1.00 87.19 200 GLY A O 1
ATOM 1454 N N . SER A 1 201 ? 5.091 3.860 -17.206 1.00 89.38 201 SER A N 1
ATOM 1455 C CA . SER A 1 201 ? 6.534 4.096 -17.373 1.00 89.38 201 SER A CA 1
ATOM 1456 C C . SER A 1 201 ? 7.104 3.171 -18.451 1.00 89.38 201 SER A C 1
ATOM 1458 O O . SER A 1 201 ? 6.982 1.947 -18.308 1.00 89.38 201 SER A O 1
ATOM 1460 N N . PRO A 1 202 ? 7.704 3.707 -19.533 1.00 91.56 202 PRO A N 1
ATOM 1461 C CA . PRO A 1 202 ? 8.210 2.861 -20.597 1.00 91.56 202 PRO A CA 1
ATOM 1462 C C . PRO A 1 202 ? 9.306 1.927 -20.084 1.00 91.56 202 PRO A C 1
ATOM 1464 O O . PRO A 1 202 ? 10.186 2.319 -19.317 1.00 91.56 202 PRO A O 1
ATOM 1467 N N . THR A 1 203 ? 9.265 0.682 -20.538 1.00 92.62 203 THR A N 1
ATOM 1468 C CA . THR A 1 203 ? 10.184 -0.373 -20.113 1.00 92.62 203 THR A CA 1
ATOM 1469 C C . THR A 1 203 ? 10.685 -1.175 -21.306 1.00 92.62 203 THR A C 1
ATOM 1471 O O . THR A 1 203 ? 10.128 -1.101 -22.405 1.00 92.62 203 THR A O 1
ATOM 1474 N N . GLY A 1 204 ? 11.741 -1.957 -21.094 1.00 93.25 204 GLY A N 1
ATOM 1475 C CA . GLY A 1 204 ? 12.218 -2.925 -22.071 1.00 93.25 204 GLY A CA 1
ATOM 1476 C C . GLY A 1 204 ? 11.149 -3.954 -22.411 1.00 93.25 204 GLY A C 1
ATOM 1477 O O . GLY A 1 204 ? 10.580 -4.592 -21.528 1.00 93.25 204 GLY A O 1
ATOM 1478 N N . THR A 1 205 ? 10.885 -4.145 -23.703 1.00 92.06 205 THR A N 1
ATOM 1479 C CA . THR A 1 205 ? 9.899 -5.134 -24.181 1.00 92.06 205 THR A CA 1
ATOM 1480 C C . THR A 1 205 ? 10.495 -6.211 -25.083 1.00 92.06 205 THR A C 1
ATOM 1482 O O . THR A 1 205 ? 9.850 -7.235 -25.324 1.00 92.06 205 THR A O 1
ATOM 1485 N N . SER A 1 206 ? 11.730 -6.016 -25.549 1.00 92.19 206 SER A N 1
ATOM 1486 C CA . SER A 1 206 ? 12.492 -6.969 -26.357 1.00 92.19 206 SER A CA 1
ATOM 1487 C C . SER A 1 206 ? 14.001 -6.719 -26.242 1.00 92.19 206 SER A C 1
ATOM 1489 O O . SER A 1 206 ? 14.425 -5.703 -25.690 1.00 92.19 206 SER A O 1
ATOM 1491 N N . GLY A 1 207 ? 14.803 -7.644 -26.781 1.00 93.69 207 GLY A N 1
ATOM 1492 C CA . GLY A 1 207 ? 16.257 -7.496 -26.896 1.00 93.69 207 GLY A CA 1
ATOM 1493 C C . GLY A 1 207 ? 16.963 -7.257 -25.560 1.00 93.69 207 GLY A C 1
ATOM 1494 O O . GLY A 1 207 ? 16.497 -7.696 -24.505 1.00 93.69 207 GLY A O 1
ATOM 1495 N N . LEU A 1 208 ? 18.092 -6.550 -25.615 1.00 93.88 208 LEU A N 1
ATOM 1496 C CA . LEU A 1 208 ? 18.860 -6.168 -24.428 1.00 93.88 208 LEU A CA 1
ATOM 1497 C C . LEU A 1 208 ? 18.116 -5.180 -23.522 1.00 93.88 208 LEU A C 1
ATOM 1499 O O . LEU A 1 208 ? 18.296 -5.238 -22.308 1.00 93.88 208 LEU A O 1
ATOM 1503 N N . GLU A 1 209 ? 17.262 -4.319 -24.084 1.00 94.06 209 GLU A N 1
ATOM 1504 C CA . GLU A 1 209 ? 16.430 -3.394 -23.312 1.00 94.06 209 GLU A CA 1
ATOM 1505 C C . GLU A 1 209 ? 15.529 -4.152 -22.335 1.00 94.06 209 GLU A C 1
ATOM 1507 O O . GLU A 1 209 ? 15.367 -3.685 -21.215 1.00 94.06 209 GLU A O 1
ATOM 1512 N N . LEU A 1 210 ? 14.974 -5.311 -22.723 1.00 93.00 210 LEU A N 1
ATOM 1513 C CA . LEU A 1 210 ? 14.233 -6.204 -21.821 1.00 93.00 210 LEU A CA 1
ATOM 1514 C C . LEU A 1 210 ? 15.163 -7.058 -20.955 1.00 93.00 210 LEU A C 1
ATOM 1516 O O . LEU A 1 210 ? 14.939 -7.162 -19.754 1.00 93.00 210 LEU A O 1
ATOM 1520 N N . ALA A 1 211 ? 16.182 -7.683 -21.552 1.00 92.38 211 ALA A N 1
ATOM 1521 C CA . ALA A 1 211 ? 17.029 -8.655 -20.856 1.00 92.38 211 ALA A CA 1
ATOM 1522 C C . ALA A 1 211 ? 17.768 -8.058 -19.647 1.00 92.38 211 ALA A C 1
ATOM 1524 O O . ALA A 1 211 ? 18.008 -8.759 -18.669 1.00 92.38 211 ALA A O 1
ATOM 1525 N N . PHE A 1 212 ? 18.100 -6.767 -19.711 1.00 89.81 212 PHE A N 1
ATOM 1526 C CA . PHE A 1 212 ? 18.751 -6.027 -18.632 1.00 89.81 212 PHE A CA 1
ATOM 1527 C C . PHE A 1 212 ? 17.835 -4.979 -17.992 1.00 89.81 212 PHE A C 1
ATOM 1529 O O . PHE A 1 212 ? 18.313 -4.041 -17.355 1.00 89.81 212 PHE A O 1
ATOM 1536 N N . ASN A 1 213 ? 16.515 -5.124 -18.142 1.00 86.81 213 ASN A N 1
ATOM 1537 C CA . ASN A 1 213 ? 15.564 -4.288 -17.427 1.00 86.81 213 ASN A CA 1
ATOM 1538 C C . ASN A 1 213 ? 15.456 -4.749 -15.968 1.00 86.81 213 ASN A C 1
ATOM 1540 O O . ASN A 1 213 ? 14.555 -5.513 -15.628 1.00 86.81 213 ASN A O 1
ATOM 1544 N N . SER A 1 214 ? 16.361 -4.288 -15.108 1.00 71.19 214 SER A N 1
ATOM 1545 C CA . SER A 1 214 ? 16.192 -4.446 -13.664 1.00 71.19 214 SER A CA 1
ATOM 1546 C C . SER A 1 214 ? 15.006 -3.606 -13.186 1.00 71.19 214 SER A C 1
ATOM 1548 O O . SER A 1 214 ? 14.918 -2.423 -13.527 1.00 71.19 214 SER A O 1
ATOM 1550 N N . THR A 1 215 ? 14.114 -4.224 -12.418 1.00 62.59 215 THR A N 1
ATOM 1551 C CA . THR A 1 215 ? 13.097 -3.543 -11.605 1.00 62.59 215 THR A CA 1
ATOM 1552 C C . THR A 1 215 ? 13.654 -3.206 -10.240 1.00 62.59 215 THR A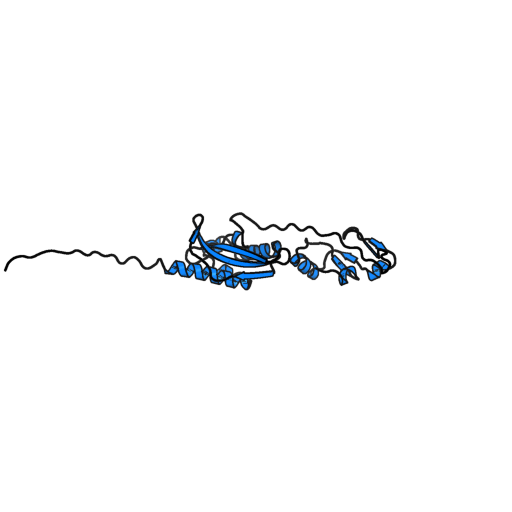 C 1
ATOM 1554 O O . THR A 1 215 ? 14.306 -4.106 -9.661 1.00 62.59 215 THR A O 1
#

Secondary structure (DSSP, 8-state):
-----------------SHHHHHHHHHHHHHHHHHHHHTT-HHHHHTTB-HHHHHHS-HHHHHHHHHHHHHHHTEEEEEE-S--EEEEEETTEEEEEEEEEEEETTTEEEEEEEEEEEETTEE---GGGGSTTPPTT--------PPPPPPEE-TT--EEEES-STT-EE-TTHHHHH--EESPPHHHHHHHHHTTPPTT--EE-SHHHHHT---